Protein AF-A0A8J5N7U6-F1 (afdb_monomer_lite)

Sequence (242 aa):
MFKFNFNLETEEQNDSPAVASESELNSQCWIPAQKHEVLPTHLQSLSEDTVIEAVTIDQTEIKYLNMNSAVERLKKLRVSTNLSTALTDHSDLVPAVYEGGLKVWECTWDLLHYFAASGIKMKGCRVLEVGCGAALPALYAAIHGAHITLQDYKQNSEQLTNDDQTSRNKDESQEYKFDIILTSETIYNPNCHEKLLNLMTNSLKQDAKSHYFGVGGGTLQFIDLVKCQDILNIQTTVTNTE

InterPro domains:
  IPR019410 Lysine methyltransferase [PTHR14614] (28-211)
  IPR029063 S-adenosyl-L-methionine-dependent methyltransferase superfamily [G3DSA:3.40.50.150] (83-220)
  IPR029063 S-adenosyl-L-methionine-dependent methyltransferase superfamily [SSF53335] (84-213)

pLDDT: mean 70.41, std 21.16, range [21.69, 95.31]

Foldseek 3Di:
DDDDPPPPDPDDDPDDDDDDPPVVVVPDDADDDDDDDDDVVVVVVCDPPQDWDWDDAPNDIFIFRALVSVVVVCVVVVPDALVVVCVVVVPCDDPLRHHNLRPDDPQNVVLSNCVVVVPDQLAAWEEEEAQCRRVRNQSRSVVSHHRYDYHHDDRDPDDDDDDDPPDDDPVCQVVQAGLEYEYEAPQLDVVCLVVVVVCCLSRHDVPHDYDYTHDDNRVVVSVVVCVVVVRDDDDDDDDDDD

Secondary structure (DSSP, 8-state):
---------------------HHHHTT--PPPP------HHHHHTS-TT---EEEEETTEEEEE--HHHHHHHHHHTT---THHHHHHTT-S-BTTTB--TTS--HHHHHHHHHHHHHT---TT-EEEEES-TT-HHHHHHHHTT-EEEEE-----SS-----------GGGGGTT-EEEEEEES--S-GGGHHHHHHHHHHHEEEEEEEEEE--STTHHHHHHHHHHHTSS----------

Structure (mmCIF, N/CA/C/O backbone):
data_AF-A0A8J5N7U6-F1
#
_entry.id   AF-A0A8J5N7U6-F1
#
loop_
_atom_site.group_PDB
_atom_site.id
_atom_site.type_symbol
_atom_site.label_atom_id
_atom_site.label_alt_id
_atom_site.label_comp_id
_atom_site.label_asym_id
_atom_site.label_entity_id
_atom_site.label_seq_id
_atom_site.pdbx_PDB_ins_code
_atom_site.Cartn_x
_atom_site.Cartn_y
_atom_site.Cartn_z
_atom_site.occupancy
_atom_site.B_iso_or_equiv
_atom_site.auth_seq_id
_atom_site.auth_comp_id
_atom_site.auth_asym_id
_atom_site.auth_atom_id
_atom_site.pdbx_PDB_model_num
ATOM 1 N N . MET A 1 1 ? -7.361 9.465 -23.566 1.00 25.23 1 MET A N 1
ATOM 2 C CA . MET A 1 1 ? -8.589 8.649 -23.503 1.00 25.23 1 MET A CA 1
ATOM 3 C C . MET A 1 1 ? -8.138 7.203 -23.482 1.00 25.23 1 MET A C 1
ATOM 5 O O . MET A 1 1 ? -7.686 6.710 -24.508 1.00 25.23 1 MET A O 1
ATOM 9 N N . PHE A 1 2 ? -8.112 6.593 -22.300 1.00 26.05 2 PHE A N 1
ATOM 10 C CA . PHE A 1 2 ? -7.759 5.183 -22.152 1.00 26.05 2 PHE A CA 1
ATOM 11 C C . PHE A 1 2 ? -8.941 4.338 -22.634 1.00 26.05 2 PHE A C 1
ATOM 13 O O . PHE A 1 2 ? -10.087 4.633 -22.303 1.00 26.05 2 PHE A O 1
ATOM 20 N N . LYS A 1 3 ? -8.673 3.343 -23.482 1.00 21.69 3 LYS A N 1
ATOM 21 C CA . LYS A 1 3 ? -9.669 2.392 -23.985 1.00 21.69 3 LYS A CA 1
ATOM 22 C C . LYS A 1 3 ? -9.333 1.023 -23.411 1.00 21.69 3 LYS A C 1
ATOM 24 O O . LYS A 1 3 ? -8.345 0.419 -23.817 1.00 21.69 3 LYS A O 1
ATOM 29 N N . PHE A 1 4 ? -10.169 0.536 -22.504 1.00 27.41 4 PHE A N 1
ATOM 30 C CA . PHE A 1 4 ? -10.221 -0.883 -22.178 1.00 27.41 4 PHE A CA 1
ATOM 31 C C . PHE A 1 4 ? -11.005 -1.579 -23.289 1.00 27.41 4 PHE A C 1
ATOM 33 O O . PHE A 1 4 ? -12.203 -1.349 -23.446 1.00 27.41 4 PHE A O 1
ATOM 40 N N . ASN A 1 5 ? -10.321 -2.368 -24.116 1.00 24.19 5 ASN A N 1
ATOM 41 C CA . ASN A 1 5 ? -10.948 -3.050 -25.242 1.00 24.19 5 ASN A CA 1
ATOM 42 C C . ASN A 1 5 ? -11.482 -4.415 -24.788 1.00 24.19 5 ASN A C 1
ATOM 44 O O . ASN A 1 5 ? -10.866 -5.449 -25.029 1.00 24.19 5 ASN A O 1
ATOM 48 N N . PHE A 1 6 ? -12.631 -4.418 -24.114 1.00 31.56 6 PHE A N 1
ATOM 49 C CA . PHE A 1 6 ? -13.433 -5.629 -23.962 1.00 31.56 6 PHE A CA 1
ATOM 50 C C . PHE A 1 6 ? -14.291 -5.783 -25.219 1.00 31.56 6 PHE A C 1
ATOM 52 O O . PHE A 1 6 ? -15.448 -5.368 -25.246 1.00 31.56 6 PHE A O 1
ATOM 59 N N . ASN A 1 7 ? -13.714 -6.341 -26.287 1.00 25.83 7 ASN A N 1
ATOM 60 C CA . ASN A 1 7 ? -14.506 -6.770 -27.438 1.00 25.83 7 ASN A CA 1
ATOM 61 C C . ASN A 1 7 ? -15.341 -7.991 -27.028 1.00 25.83 7 ASN A C 1
ATOM 63 O O . ASN A 1 7 ? -14.909 -9.132 -27.156 1.00 25.83 7 ASN A O 1
ATOM 67 N N . LEU A 1 8 ? -16.552 -7.739 -26.534 1.00 36.91 8 LEU A N 1
ATOM 68 C CA . LEU A 1 8 ? -17.668 -8.673 -26.642 1.00 36.91 8 LEU A CA 1
ATOM 69 C C . LEU A 1 8 ? -18.370 -8.384 -27.973 1.00 36.91 8 LEU A C 1
ATOM 71 O O . LEU A 1 8 ? -19.436 -7.774 -28.006 1.00 36.91 8 LEU A O 1
ATOM 75 N N . GLU A 1 9 ? -17.745 -8.785 -29.078 1.00 29.53 9 GLU A N 1
ATOM 76 C CA . GLU A 1 9 ? -18.434 -8.868 -30.365 1.00 29.53 9 GLU A CA 1
ATOM 77 C C . GLU A 1 9 ? -18.950 -10.296 -30.539 1.00 29.53 9 GLU A C 1
ATOM 79 O O . GLU A 1 9 ? -18.207 -11.275 -30.521 1.00 29.53 9 GLU A O 1
ATOM 84 N N . THR A 1 10 ? -20.271 -10.398 -30.625 1.00 39.28 10 THR A N 1
ATOM 85 C CA . THR A 1 10 ? -21.008 -11.615 -30.939 1.00 39.28 10 THR A CA 1
ATOM 86 C C . THR A 1 10 ? -20.987 -11.798 -32.449 1.00 39.28 10 THR A C 1
ATOM 88 O O . THR A 1 10 ? -21.926 -11.379 -33.106 1.00 39.28 10 THR A O 1
ATOM 91 N N . GLU A 1 11 ? -19.950 -12.426 -33.005 1.00 29.53 11 GLU A N 1
ATOM 92 C CA . GLU A 1 11 ? -20.017 -13.006 -34.353 1.00 29.53 11 GLU A CA 1
ATOM 93 C C . GLU A 1 11 ? -19.233 -14.324 -34.424 1.00 29.53 11 GLU A C 1
ATOM 95 O O . GLU A 1 11 ? -18.069 -14.424 -34.042 1.00 29.53 11 GLU A O 1
ATOM 100 N N . GLU A 1 12 ? -19.925 -15.363 -34.892 1.00 38.12 12 GLU A N 1
ATOM 101 C CA . GLU A 1 12 ? -19.416 -16.708 -35.138 1.00 38.12 12 GLU A CA 1
ATOM 102 C C . GLU A 1 12 ? -18.315 -16.686 -36.211 1.00 38.12 12 GLU A C 1
ATOM 104 O O . GLU A 1 12 ? -18.616 -16.721 -37.403 1.00 38.12 12 GLU A O 1
ATOM 109 N N . GLN A 1 13 ? -17.038 -16.694 -35.818 1.00 30.72 13 GLN A N 1
ATOM 110 C CA . GLN A 1 13 ? -15.951 -17.160 -36.684 1.00 30.72 13 GLN A CA 1
ATOM 111 C C . GLN A 1 13 ? -14.948 -18.018 -35.909 1.00 30.72 13 GLN A C 1
ATOM 113 O O . GLN A 1 13 ? -14.512 -17.716 -34.803 1.00 30.72 13 GLN A O 1
ATOM 118 N N . ASN A 1 14 ? -14.659 -19.158 -36.523 1.00 37.38 14 ASN A N 1
ATOM 119 C CA . ASN A 1 14 ? -14.051 -20.345 -35.955 1.00 37.38 14 ASN A CA 1
ATOM 120 C C . ASN A 1 14 ? -12.520 -20.279 -36.080 1.00 37.38 14 ASN A C 1
ATOM 122 O O . ASN A 1 14 ? -11.946 -20.997 -36.892 1.00 37.38 14 ASN A O 1
ATOM 126 N N . ASP A 1 15 ? -11.878 -19.411 -35.299 1.00 33.28 15 ASP A N 1
ATOM 127 C CA . ASP A 1 15 ? -10.424 -19.427 -35.090 1.00 33.28 15 ASP A CA 1
ATOM 128 C C . ASP A 1 15 ? -10.132 -19.162 -33.608 1.00 33.28 15 ASP A C 1
ATOM 130 O O . ASP A 1 15 ? -10.018 -18.027 -33.147 1.00 33.28 15 ASP A O 1
ATOM 134 N N . SER A 1 16 ? -10.072 -20.244 -32.832 1.00 31.94 16 SER A N 1
ATOM 135 C CA . SER A 1 16 ? -9.725 -20.208 -31.414 1.00 31.94 16 SER A CA 1
ATOM 136 C C . SER A 1 16 ? -8.271 -19.743 -31.239 1.00 31.94 16 SER A C 1
ATOM 138 O O . SER A 1 16 ? -7.361 -20.460 -31.667 1.00 31.94 16 SER A O 1
ATOM 140 N N . PRO A 1 17 ? -7.992 -18.623 -30.544 1.00 32.78 17 PRO A N 1
ATOM 141 C CA . PRO A 1 17 ? -6.684 -18.447 -29.936 1.00 32.78 17 PRO A CA 1
ATOM 142 C C . PRO A 1 17 ? -6.539 -19.542 -28.877 1.00 32.78 17 PRO A C 1
ATOM 144 O O . PRO A 1 17 ? -7.479 -19.800 -28.125 1.00 32.78 17 PRO A O 1
ATOM 147 N N . ALA A 1 18 ? -5.394 -20.224 -28.851 1.00 35.06 18 ALA A N 1
ATOM 148 C CA . ALA A 1 18 ? -5.129 -21.300 -27.905 1.00 35.06 18 ALA A CA 1
ATOM 149 C C . ALA A 1 18 ? -5.319 -20.794 -26.464 1.00 35.06 18 ALA A C 1
ATOM 151 O O . ALA A 1 18 ? -4.464 -20.109 -25.907 1.00 35.06 18 ALA A O 1
ATOM 152 N N . VAL A 1 19 ? -6.472 -21.116 -25.880 1.00 36.53 19 VAL A N 1
ATOM 153 C CA . VAL A 1 19 ? -6.735 -20.959 -24.456 1.00 36.53 19 VAL A CA 1
ATOM 154 C C . VAL A 1 19 ? -5.840 -21.976 -23.769 1.00 36.53 19 VAL A C 1
ATOM 156 O O . VAL A 1 19 ? -6.034 -23.182 -23.937 1.00 36.53 19 VAL A O 1
ATOM 159 N N . ALA A 1 20 ? -4.833 -21.486 -23.047 1.00 34.62 20 ALA A N 1
ATOM 160 C CA . ALA A 1 20 ? -4.037 -22.319 -22.164 1.00 34.62 20 ALA A CA 1
ATOM 161 C C . ALA A 1 20 ? -4.997 -23.095 -21.255 1.00 34.62 20 ALA A C 1
ATOM 163 O O . ALA A 1 20 ? -5.845 -22.512 -20.575 1.00 34.62 20 ALA A O 1
ATOM 164 N N . SER A 1 21 ? -4.917 -24.420 -21.321 1.00 33.75 21 SER A N 1
ATOM 165 C CA . SER A 1 21 ? -5.762 -25.308 -20.525 1.00 33.75 21 SER A CA 1
ATOM 166 C C . SER A 1 21 ? -5.592 -25.005 -19.030 1.00 33.75 21 SER A C 1
ATOM 168 O O . SER A 1 21 ? -4.498 -24.654 -18.591 1.00 33.75 21 SER A O 1
ATOM 170 N N . GLU A 1 22 ? -6.636 -25.190 -18.214 1.00 37.38 22 GLU A N 1
ATOM 171 C CA . GLU A 1 22 ? -6.563 -25.050 -16.744 1.00 37.38 22 GLU A CA 1
ATOM 172 C C . GLU A 1 22 ? -5.422 -25.878 -16.109 1.00 37.38 22 GLU A C 1
ATOM 174 O O . GLU A 1 22 ? -4.949 -25.565 -15.015 1.00 37.38 22 GLU A O 1
ATOM 179 N N . SER A 1 23 ? -4.918 -26.902 -16.809 1.00 35.69 23 SER A N 1
ATOM 180 C CA . SER A 1 23 ? -3.730 -27.664 -16.415 1.00 35.69 23 SER A CA 1
ATOM 181 C C . SER A 1 23 ? -2.394 -26.922 -16.553 1.00 35.69 23 SER A C 1
ATOM 183 O O . SER A 1 23 ? -1.453 -27.272 -15.846 1.00 35.69 23 SER A O 1
ATOM 185 N N . GLU A 1 24 ? -2.277 -25.903 -17.408 1.00 35.78 24 GLU A N 1
ATOM 186 C CA . GLU A 1 24 ? -1.018 -25.167 -17.617 1.00 35.78 24 GLU A CA 1
ATOM 187 C C . GLU A 1 24 ? -0.782 -24.104 -16.529 1.00 35.78 24 GLU A C 1
ATOM 189 O O . GLU A 1 24 ? 0.342 -23.970 -16.040 1.00 35.78 24 GLU A O 1
ATOM 194 N N . LEU A 1 25 ? -1.836 -23.439 -16.039 1.00 37.97 25 LEU A N 1
ATOM 195 C CA . LEU A 1 25 ? -1.758 -22.484 -14.917 1.00 37.97 25 LEU A CA 1
ATOM 196 C C . LEU A 1 25 ? -1.465 -23.154 -13.563 1.00 37.97 25 LEU A C 1
ATOM 198 O O . LEU A 1 25 ? -0.833 -22.552 -12.697 1.00 37.97 25 LEU A O 1
ATOM 202 N N . ASN A 1 26 ? -1.854 -24.420 -13.388 1.00 37.16 26 ASN A N 1
ATOM 203 C CA . ASN A 1 26 ? -1.611 -25.181 -12.154 1.00 37.16 26 ASN A CA 1
ATOM 204 C C . ASN A 1 26 ? -0.180 -25.737 -12.020 1.00 37.16 26 ASN A C 1
ATOM 206 O O . ASN A 1 26 ? 0.138 -26.379 -11.020 1.00 37.16 26 ASN A O 1
ATOM 210 N N . SER A 1 27 ? 0.694 -25.493 -13.002 1.00 39.44 27 SER A N 1
ATOM 211 C CA . SER A 1 27 ? 2.087 -25.961 -12.994 1.00 39.44 27 SER A CA 1
ATOM 212 C C . SER A 1 27 ? 3.103 -24.900 -12.541 1.00 39.44 27 SER A C 1
ATOM 214 O O . SER A 1 27 ? 4.306 -25.164 -12.492 1.00 39.44 27 SER A O 1
ATOM 216 N N . GLN A 1 28 ? 2.643 -23.699 -12.176 1.00 48.94 28 GLN A N 1
ATOM 217 C CA . GLN A 1 28 ? 3.519 -22.619 -11.726 1.00 48.94 28 GLN A CA 1
ATOM 218 C C . GLN A 1 28 ? 3.948 -22.802 -10.264 1.00 48.94 28 GLN A C 1
ATOM 220 O O . GLN A 1 28 ? 3.172 -22.637 -9.321 1.00 48.94 28 GLN A O 1
ATOM 225 N N . CYS A 1 29 ? 5.227 -23.138 -10.088 1.00 44.41 29 CYS A N 1
ATOM 226 C CA . CYS A 1 29 ? 5.893 -23.212 -8.793 1.00 44.41 29 CYS A CA 1
ATOM 227 C C . CYS A 1 29 ? 6.080 -21.798 -8.221 1.00 44.41 29 CYS A C 1
ATOM 229 O O . CYS A 1 29 ? 6.881 -21.015 -8.732 1.00 44.41 29 CYS A O 1
ATOM 231 N N . TRP A 1 30 ? 5.345 -21.472 -7.158 1.00 48.06 30 TRP A N 1
ATOM 232 C CA . TRP A 1 30 ? 5.525 -20.228 -6.411 1.00 48.06 30 TRP A CA 1
ATOM 233 C C . TRP A 1 30 ? 6.823 -20.292 -5.602 1.00 48.06 30 TRP A C 1
ATOM 235 O O . TRP A 1 30 ? 7.088 -21.287 -4.929 1.00 48.06 30 TRP A O 1
ATOM 245 N N . ILE A 1 31 ? 7.629 -19.231 -5.649 1.00 55.31 31 ILE A N 1
ATOM 246 C CA . ILE A 1 31 ? 8.832 -19.129 -4.813 1.00 55.31 31 ILE A CA 1
ATOM 247 C C . ILE A 1 31 ? 8.445 -18.823 -3.355 1.00 55.31 31 ILE A C 1
ATOM 249 O O . ILE A 1 31 ? 7.468 -18.102 -3.122 1.00 55.31 31 ILE A O 1
ATOM 253 N N . PRO A 1 32 ? 9.206 -19.313 -2.358 1.00 60.50 32 PRO A N 1
ATOM 254 C CA . PRO A 1 32 ? 9.003 -18.924 -0.968 1.00 60.50 32 PRO A CA 1
ATOM 255 C C . PRO A 1 32 ? 9.106 -17.405 -0.781 1.00 60.50 32 PRO A C 1
ATOM 257 O O . PRO A 1 32 ? 9.948 -16.739 -1.394 1.00 60.50 32 PRO A O 1
ATOM 260 N N . ALA A 1 33 ? 8.264 -16.854 0.095 1.00 63.19 33 ALA A N 1
ATOM 261 C CA . ALA A 1 33 ? 8.316 -15.440 0.442 1.00 63.19 33 ALA A CA 1
ATOM 262 C C . ALA A 1 33 ? 9.667 -15.099 1.089 1.00 63.19 33 ALA A C 1
ATOM 264 O O . ALA A 1 33 ? 10.115 -15.774 2.014 1.00 63.19 33 ALA A O 1
ATOM 265 N N . GLN A 1 34 ? 10.306 -14.024 0.625 1.00 67.69 34 GLN A N 1
ATOM 266 C CA . GLN A 1 34 ? 11.568 -13.544 1.184 1.00 67.69 34 GLN A CA 1
ATOM 267 C C . GLN A 1 34 ? 11.321 -12.296 2.029 1.00 67.69 34 GLN A C 1
ATOM 269 O O . GLN A 1 34 ? 10.795 -11.301 1.532 1.00 67.69 34 GLN A O 1
ATOM 274 N N . LYS A 1 35 ? 11.734 -12.332 3.299 1.00 75.19 35 LYS A N 1
ATOM 275 C CA . LYS A 1 35 ? 11.743 -11.151 4.167 1.00 75.19 35 LYS A CA 1
ATOM 276 C C . LYS A 1 35 ? 13.020 -10.356 3.908 1.00 75.19 35 LYS A C 1
ATOM 278 O O . LYS A 1 35 ? 14.116 -10.882 4.081 1.00 75.19 35 LYS A O 1
ATOM 283 N N . HIS A 1 36 ? 12.865 -9.092 3.530 1.00 71.38 36 HIS A N 1
ATOM 284 C CA . HIS A 1 36 ? 13.972 -8.152 3.359 1.00 71.38 36 HIS A CA 1
ATOM 285 C C . HIS A 1 36 ? 13.836 -7.033 4.383 1.00 71.38 36 HIS A C 1
ATOM 287 O O . HIS A 1 36 ? 12.796 -6.382 4.457 1.00 71.38 36 HIS A O 1
ATOM 293 N N . GLU A 1 37 ? 14.878 -6.811 5.179 1.00 76.12 37 GLU A N 1
ATOM 294 C CA . GLU A 1 37 ? 14.945 -5.657 6.073 1.00 76.12 37 GLU A CA 1
ATOM 295 C C . GLU A 1 37 ? 15.645 -4.502 5.353 1.00 76.12 37 GLU A C 1
ATOM 297 O O . GLU A 1 37 ? 16.773 -4.636 4.870 1.00 76.12 37 GLU A O 1
ATOM 302 N N . VAL A 1 38 ? 14.973 -3.355 5.249 1.00 69.12 38 VAL A N 1
ATOM 303 C CA . VAL A 1 38 ? 15.570 -2.156 4.655 1.00 69.12 38 VAL A CA 1
ATOM 304 C C . VAL A 1 38 ? 16.403 -1.447 5.717 1.00 69.12 38 VAL A C 1
ATOM 306 O O . VAL A 1 38 ? 15.876 -0.761 6.588 1.00 69.12 38 VAL A O 1
ATOM 309 N N . LEU A 1 39 ? 17.721 -1.610 5.635 1.00 73.50 39 LEU A N 1
ATOM 310 C CA . LEU A 1 39 ? 18.678 -0.950 6.514 1.00 73.50 39 LEU A CA 1
ATOM 311 C C . LEU A 1 39 ? 19.095 0.420 5.947 1.00 73.50 39 LEU A C 1
ATOM 313 O O . LEU A 1 39 ? 19.100 0.600 4.726 1.00 73.50 39 LEU A O 1
ATOM 317 N N . PRO A 1 40 ? 19.541 1.376 6.787 1.00 74.19 40 PRO A N 1
ATOM 318 C CA . PRO A 1 40 ? 20.057 2.666 6.317 1.00 74.19 40 PRO A CA 1
ATOM 319 C C . PRO A 1 40 ? 21.179 2.550 5.271 1.00 74.19 40 PRO A C 1
ATOM 321 O O . PRO A 1 40 ? 21.311 3.403 4.398 1.00 74.19 40 PRO A O 1
ATOM 324 N N . THR A 1 41 ? 21.965 1.473 5.311 1.00 73.19 41 THR A N 1
ATOM 325 C CA . THR A 1 41 ? 23.011 1.168 4.323 1.00 73.19 41 THR A CA 1
ATOM 326 C C . THR A 1 41 ? 22.453 0.884 2.927 1.00 73.19 41 THR A C 1
ATOM 328 O O . THR A 1 41 ? 23.087 1.239 1.936 1.00 73.19 41 THR A O 1
ATOM 331 N N . HIS A 1 42 ? 21.247 0.315 2.815 1.00 72.75 42 HIS A N 1
ATOM 332 C CA . HIS A 1 42 ? 20.574 0.138 1.525 1.00 72.75 42 HIS A CA 1
ATOM 333 C C . HIS A 1 42 ? 20.212 1.493 0.902 1.00 72.75 42 HIS A C 1
ATOM 335 O O . HIS A 1 42 ? 20.318 1.656 -0.313 1.00 72.75 42 HIS A O 1
ATOM 341 N N . LEU A 1 43 ? 19.881 2.491 1.730 1.00 68.44 43 LEU A N 1
ATOM 342 C CA . LEU A 1 43 ? 19.573 3.851 1.278 1.00 68.44 43 LEU A CA 1
ATOM 343 C C . LEU A 1 43 ? 20.824 4.631 0.859 1.00 68.44 43 LEU A C 1
ATOM 345 O O . LEU A 1 43 ? 20.755 5.416 -0.077 1.00 68.44 43 LEU A O 1
ATOM 349 N N . GLN A 1 44 ? 21.983 4.371 1.471 1.00 67.81 44 GLN A N 1
ATOM 350 C CA . GLN A 1 44 ? 23.259 4.979 1.054 1.00 67.81 44 GLN A CA 1
ATOM 351 C C . GLN A 1 44 ? 23.659 4.594 -0.378 1.00 67.81 44 GLN A C 1
ATOM 353 O O . GLN A 1 44 ? 24.397 5.324 -1.033 1.00 67.81 44 GLN A O 1
ATOM 358 N N . SER A 1 45 ? 23.160 3.457 -0.880 1.00 64.50 45 SER A N 1
ATOM 359 C CA . SER A 1 45 ? 23.392 3.030 -2.262 1.00 64.50 45 SER A CA 1
ATOM 360 C C . SER A 1 45 ? 22.604 3.849 -3.291 1.00 64.50 45 SER A C 1
ATOM 362 O O . SER A 1 45 ? 22.956 3.830 -4.475 1.00 64.50 45 SER A O 1
ATOM 364 N N . LEU A 1 46 ? 21.556 4.574 -2.874 1.00 65.50 46 LEU A N 1
ATOM 365 C CA . LEU A 1 46 ? 20.799 5.507 -3.709 1.00 65.50 46 LEU A CA 1
ATOM 366 C C . LEU A 1 46 ? 21.676 6.748 -3.962 1.00 65.50 46 LEU A C 1
ATOM 368 O O . LEU A 1 46 ? 21.563 7.766 -3.297 1.00 65.50 46 LEU A O 1
ATOM 372 N N . SER A 1 47 ? 22.617 6.605 -4.895 1.00 62.12 47 SER A N 1
ATOM 373 C CA . SER A 1 47 ? 23.532 7.635 -5.407 1.00 62.12 47 SER A CA 1
ATOM 374 C C . SER A 1 47 ? 22.857 8.982 -5.697 1.00 62.12 47 SER A C 1
ATOM 376 O O . SER A 1 47 ? 21.674 8.999 -6.039 1.00 62.12 47 SER A O 1
ATOM 378 N N . GLU A 1 48 ? 23.644 10.068 -5.709 1.00 61.50 48 GLU A N 1
ATOM 379 C CA . GLU A 1 48 ? 23.220 11.440 -6.068 1.00 61.50 48 GLU A CA 1
ATOM 380 C C . GLU A 1 48 ? 22.474 11.529 -7.416 1.00 61.50 48 GLU A C 1
ATOM 382 O O . GLU A 1 48 ? 21.571 12.344 -7.563 1.00 61.50 48 GLU A O 1
ATOM 387 N N . ASP A 1 49 ? 22.769 10.634 -8.366 1.00 69.50 49 ASP A N 1
ATOM 388 C CA . ASP A 1 49 ? 22.109 10.590 -9.681 1.00 69.50 49 ASP A CA 1
ATOM 389 C C . ASP A 1 49 ? 20.699 9.966 -9.672 1.00 69.50 49 ASP A C 1
ATOM 391 O O . ASP A 1 49 ? 20.080 9.805 -10.728 1.00 69.50 49 ASP A O 1
ATOM 395 N N . THR A 1 50 ? 20.201 9.517 -8.517 1.00 71.88 50 THR A N 1
ATOM 396 C CA . THR A 1 50 ? 18.861 8.926 -8.428 1.00 71.88 50 THR A CA 1
ATOM 397 C C . THR A 1 50 ? 17.832 10.044 -8.430 1.00 71.88 50 THR A C 1
ATOM 399 O O . THR A 1 50 ? 17.684 10.765 -7.446 1.00 71.88 50 THR A O 1
ATOM 402 N N . VAL A 1 51 ? 17.096 10.173 -9.531 1.00 78.38 51 VAL A N 1
ATOM 403 C CA . VAL A 1 51 ? 15.978 11.112 -9.606 1.00 78.38 51 VAL A CA 1
ATOM 404 C C . VAL A 1 51 ? 14.846 10.588 -8.723 1.00 78.38 51 VAL A C 1
ATOM 406 O O . VAL A 1 51 ? 14.333 9.490 -8.929 1.00 78.38 51 VAL A O 1
ATOM 409 N N . ILE A 1 52 ? 14.501 11.375 -7.709 1.00 84.94 52 ILE A N 1
ATOM 410 C CA . ILE A 1 52 ? 13.413 11.112 -6.770 1.00 84.94 52 ILE A CA 1
ATOM 411 C C . ILE A 1 52 ? 12.277 12.067 -7.122 1.00 84.94 52 ILE A C 1
ATOM 413 O O . ILE A 1 52 ? 12.497 13.273 -7.247 1.00 84.94 52 ILE A O 1
ATOM 417 N N . GLU A 1 53 ? 11.070 11.535 -7.268 1.00 87.75 53 GLU A N 1
ATOM 418 C CA . GLU A 1 53 ? 9.867 12.351 -7.379 1.00 87.75 53 GLU A CA 1
ATOM 419 C C . GLU A 1 53 ? 9.323 12.697 -5.999 1.00 87.75 53 GLU A C 1
ATOM 421 O O . GLU A 1 53 ? 9.462 11.933 -5.041 1.00 87.75 53 GLU A O 1
ATOM 426 N N . ALA A 1 54 ? 8.684 13.859 -5.913 1.00 91.00 54 ALA A N 1
ATOM 427 C CA . ALA A 1 54 ? 7.949 14.291 -4.742 1.00 91.00 54 ALA A CA 1
ATOM 428 C C . ALA A 1 54 ? 6.492 14.526 -5.134 1.00 91.00 54 ALA A C 1
ATOM 430 O O . ALA A 1 54 ? 6.210 15.190 -6.133 1.00 91.00 54 ALA A O 1
ATOM 431 N N . VAL A 1 55 ? 5.578 13.991 -4.335 1.00 92.31 55 VAL A N 1
ATOM 432 C CA . VAL A 1 55 ? 4.148 14.265 -4.437 1.00 92.31 55 VAL A CA 1
ATOM 433 C C . VAL A 1 55 ? 3.646 14.783 -3.101 1.00 92.31 55 VAL A C 1
ATOM 435 O O . VAL A 1 55 ? 4.035 14.279 -2.049 1.00 92.31 55 VAL A O 1
ATOM 438 N N . THR A 1 56 ? 2.784 15.793 -3.140 1.00 95.31 56 THR A N 1
ATOM 439 C CA . THR A 1 56 ? 2.194 16.377 -1.935 1.00 95.31 56 THR A CA 1
ATOM 440 C C . THR A 1 56 ? 0.735 15.972 -1.838 1.00 95.31 56 THR A C 1
ATOM 442 O O . THR A 1 56 ? -0.056 16.283 -2.725 1.00 95.31 56 THR A O 1
ATOM 445 N N . ILE A 1 57 ? 0.385 15.297 -0.745 1.00 94.12 57 ILE A N 1
ATOM 446 C CA . ILE A 1 57 ? -0.987 14.934 -0.393 1.00 94.12 57 ILE A CA 1
ATOM 447 C C . ILE A 1 57 ? -1.383 15.771 0.823 1.00 94.12 57 ILE A C 1
ATOM 449 O O . ILE A 1 57 ? -0.822 15.600 1.908 1.00 94.12 57 ILE A O 1
ATOM 453 N N . ASP A 1 58 ? -2.330 16.691 0.628 1.00 88.50 58 ASP A N 1
ATOM 454 C CA . ASP A 1 58 ? -2.688 17.735 1.597 1.00 88.50 58 ASP A CA 1
ATOM 455 C C . ASP A 1 58 ? -1.457 18.560 2.034 1.00 88.50 58 ASP A C 1
ATOM 457 O O . ASP A 1 58 ? -0.961 19.375 1.257 1.00 88.50 58 ASP A O 1
ATOM 461 N N . GLN A 1 59 ? -0.916 18.329 3.234 1.00 90.69 59 GLN A N 1
ATOM 462 C CA . GLN A 1 59 ? 0.290 18.998 3.751 1.00 90.69 59 GLN A CA 1
ATOM 463 C C . GLN A 1 59 ? 1.510 18.069 3.849 1.00 90.69 59 GLN A C 1
ATOM 465 O O . GLN A 1 59 ? 2.541 18.447 4.406 1.00 90.69 59 GLN A O 1
ATOM 470 N N . THR A 1 60 ? 1.400 16.842 3.338 1.00 92.50 60 THR A N 1
ATOM 471 C CA . THR A 1 60 ? 2.433 15.809 3.462 1.00 92.50 60 THR A CA 1
ATOM 472 C C . THR A 1 60 ? 3.138 15.586 2.136 1.00 92.50 60 THR A C 1
ATOM 474 O O . THR A 1 60 ? 2.527 15.124 1.176 1.00 92.50 60 THR A O 1
ATOM 477 N N . GLU A 1 61 ? 4.438 15.872 2.097 1.00 95.31 61 GLU A N 1
ATOM 478 C CA . GLU A 1 61 ? 5.302 15.532 0.965 1.00 95.31 61 GLU A CA 1
ATOM 479 C C . GLU A 1 61 ? 5.802 14.087 1.099 1.00 95.31 61 GLU A C 1
ATOM 481 O O . GLU A 1 61 ? 6.426 13.721 2.097 1.00 95.31 61 GLU A O 1
ATOM 486 N N . ILE A 1 62 ? 5.553 13.273 0.076 1.00 93.31 62 ILE A N 1
ATOM 487 C CA . ILE A 1 62 ? 6.048 11.903 -0.051 1.00 93.31 62 ILE A CA 1
ATOM 488 C C . ILE A 1 62 ? 7.084 11.881 -1.168 1.00 93.31 62 ILE A C 1
ATOM 490 O O . ILE A 1 62 ? 6.814 12.313 -2.288 1.00 93.31 62 ILE A O 1
ATOM 494 N N . LYS A 1 63 ? 8.264 11.339 -0.867 1.00 90.06 63 LYS A N 1
ATOM 495 C CA . LYS A 1 63 ? 9.342 11.145 -1.838 1.00 90.06 63 LYS A CA 1
ATOM 496 C C . LYS A 1 63 ? 9.423 9.688 -2.249 1.00 90.06 63 LYS A C 1
ATOM 498 O O . LYS A 1 63 ? 9.467 8.816 -1.383 1.00 90.06 63 LYS A O 1
ATOM 503 N N . TYR A 1 64 ? 9.478 9.430 -3.548 1.00 88.31 64 TYR A N 1
ATOM 504 C CA . TYR A 1 64 ? 9.502 8.074 -4.084 1.00 88.31 64 TYR A CA 1
ATOM 505 C C . TYR A 1 64 ? 10.312 7.976 -5.376 1.00 88.31 64 TYR A C 1
ATOM 507 O O . TYR A 1 64 ? 10.584 8.967 -6.055 1.00 88.31 64 TYR A O 1
ATOM 515 N N . LEU A 1 65 ? 10.725 6.754 -5.705 1.00 85.31 65 LEU A N 1
ATOM 516 C CA . LEU A 1 65 ? 11.393 6.460 -6.964 1.00 85.31 65 LEU A CA 1
ATOM 517 C C . LEU A 1 65 ? 10.331 6.146 -8.019 1.00 85.31 65 LEU A C 1
ATOM 519 O O . LEU A 1 65 ? 9.652 5.125 -7.920 1.00 85.31 65 LEU A O 1
ATOM 523 N N . ASN A 1 66 ? 10.190 7.015 -9.018 1.00 84.38 66 ASN A N 1
ATOM 524 C CA . ASN A 1 66 ? 9.247 6.782 -10.108 1.00 84.38 66 ASN A CA 1
ATOM 525 C C . ASN A 1 66 ? 9.696 5.606 -10.998 1.00 84.38 66 ASN A C 1
ATOM 527 O O . ASN A 1 66 ? 10.853 5.168 -10.966 1.00 84.38 66 ASN A O 1
ATOM 531 N N . MET A 1 67 ? 8.787 5.140 -11.855 1.00 82.06 67 MET A N 1
ATOM 532 C CA . MET A 1 67 ? 9.049 4.048 -12.792 1.00 82.06 67 MET A CA 1
ATOM 533 C C . MET A 1 67 ? 10.256 4.311 -13.703 1.00 82.06 67 MET A C 1
ATOM 535 O O . MET A 1 67 ? 11.119 3.448 -13.832 1.00 82.06 67 MET A O 1
ATOM 539 N N . ASN A 1 68 ? 10.347 5.488 -14.323 1.00 79.56 68 ASN A N 1
ATOM 540 C CA . ASN A 1 68 ? 11.408 5.809 -15.282 1.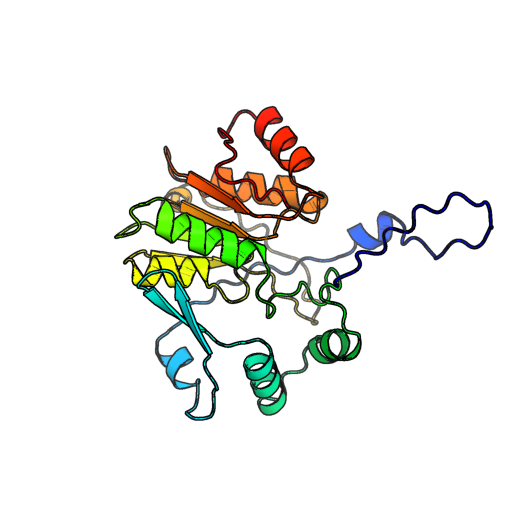00 79.56 68 ASN A CA 1
ATOM 541 C C . ASN A 1 68 ? 12.796 5.753 -14.628 1.00 79.56 68 ASN A C 1
ATOM 543 O O . ASN A 1 68 ? 13.708 5.100 -15.133 1.00 79.56 68 ASN A O 1
ATOM 547 N N . SER A 1 69 ? 12.940 6.370 -13.463 1.00 81.44 69 SER A N 1
ATOM 548 C CA . SER A 1 69 ? 14.166 6.418 -12.675 1.00 81.44 69 SER A CA 1
ATOM 549 C C . SER A 1 69 ? 14.524 5.048 -12.096 1.00 81.44 69 SER A C 1
ATOM 551 O O . SER A 1 69 ? 15.699 4.671 -12.103 1.00 81.44 69 SER A O 1
ATOM 553 N N . ALA A 1 70 ? 13.533 4.254 -11.670 1.00 81.31 70 ALA A N 1
ATOM 554 C CA . ALA A 1 70 ? 13.744 2.860 -11.280 1.00 81.31 70 ALA A CA 1
ATOM 555 C C . ALA A 1 70 ? 14.285 2.025 -12.449 1.00 81.31 70 ALA A C 1
ATOM 557 O O . ALA A 1 70 ? 15.283 1.315 -12.304 1.00 81.31 70 ALA A O 1
ATOM 558 N N . VAL A 1 71 ? 13.683 2.158 -13.631 1.00 78.06 71 VAL A N 1
ATOM 559 C CA . VAL A 1 71 ? 14.092 1.460 -14.856 1.00 78.06 71 VAL A CA 1
ATOM 560 C C . VAL A 1 71 ? 15.502 1.852 -15.285 1.00 78.06 71 VAL A C 1
ATOM 562 O O . VAL A 1 71 ? 16.325 0.982 -15.573 1.00 78.06 71 VAL A O 1
ATOM 565 N N . GLU A 1 72 ? 15.811 3.146 -15.328 1.00 78.75 72 GLU A N 1
ATOM 566 C CA . GLU A 1 72 ? 17.150 3.636 -15.666 1.00 78.75 72 GLU A CA 1
ATOM 567 C C . GLU A 1 72 ? 18.208 3.081 -14.714 1.00 78.75 72 GLU A C 1
ATOM 569 O O . GLU A 1 72 ? 19.287 2.665 -15.146 1.00 78.75 72 GLU A O 1
ATOM 574 N N . ARG A 1 73 ? 17.889 3.015 -13.420 1.00 78.50 73 ARG A N 1
ATOM 575 C CA . ARG A 1 73 ? 18.779 2.450 -12.408 1.00 78.50 73 ARG A CA 1
ATOM 576 C C . ARG A 1 73 ? 18.997 0.953 -12.612 1.00 78.50 73 ARG A C 1
ATOM 578 O O . ARG A 1 73 ? 20.145 0.513 -12.609 1.00 78.50 73 ARG A O 1
ATOM 585 N N . LEU A 1 74 ? 17.937 0.180 -12.844 1.00 78.25 74 LEU A N 1
ATOM 586 C CA . LEU A 1 74 ? 18.041 -1.256 -13.133 1.00 78.25 74 LEU A CA 1
ATOM 587 C C . LEU A 1 74 ? 18.898 -1.523 -14.380 1.00 78.25 74 LEU A C 1
ATOM 589 O O . LEU A 1 74 ? 19.762 -2.403 -14.355 1.00 78.25 74 LEU A O 1
ATOM 593 N N . LYS A 1 75 ? 18.739 -0.703 -15.431 1.00 77.88 75 LYS A N 1
ATOM 594 C CA . LYS A 1 75 ? 19.575 -0.747 -16.644 1.00 77.88 75 LYS A CA 1
ATOM 595 C C . LYS A 1 75 ? 21.048 -0.464 -16.335 1.00 77.88 75 LYS A C 1
ATOM 597 O O . LYS A 1 75 ? 21.913 -1.223 -16.771 1.00 77.88 75 LYS A O 1
ATOM 602 N N . LYS A 1 76 ? 21.349 0.588 -15.561 1.00 79.00 76 LYS A N 1
ATOM 603 C CA . LYS A 1 76 ? 22.726 0.933 -15.145 1.00 79.00 76 LYS A CA 1
ATOM 604 C C . LYS A 1 76 ? 23.380 -0.187 -14.332 1.00 79.00 76 LYS A C 1
ATOM 606 O O . LYS A 1 76 ? 24.552 -0.488 -14.540 1.00 79.00 76 LYS A O 1
ATOM 611 N N . LEU A 1 77 ? 22.615 -0.826 -13.448 1.00 76.88 77 LEU A N 1
ATOM 612 C CA . LEU A 1 77 ? 23.073 -1.937 -12.610 1.00 76.88 77 LEU A CA 1
ATOM 613 C C . LEU A 1 77 ? 23.180 -3.274 -13.362 1.00 76.88 77 LEU A C 1
ATOM 615 O O . LEU A 1 77 ? 23.620 -4.258 -12.773 1.00 76.88 77 LEU A O 1
ATOM 619 N N . ARG A 1 78 ? 22.813 -3.320 -14.653 1.00 74.56 78 ARG A N 1
ATOM 620 C CA . ARG A 1 78 ? 22.810 -4.533 -15.491 1.00 74.56 78 ARG A CA 1
ATOM 621 C C . ARG A 1 78 ? 22.014 -5.687 -14.873 1.00 74.56 78 ARG A C 1
ATOM 623 O O . ARG A 1 78 ? 22.348 -6.851 -15.083 1.00 74.56 78 ARG A O 1
ATOM 630 N N . VAL A 1 79 ? 20.959 -5.370 -14.123 1.00 68.62 79 VAL A N 1
ATOM 631 C CA . VAL A 1 79 ? 20.059 -6.390 -13.580 1.00 68.62 79 VAL A CA 1
ATOM 632 C C . VAL A 1 79 ? 19.174 -6.874 -14.723 1.00 68.62 79 VAL A C 1
ATOM 634 O O . VAL A 1 79 ? 18.317 -6.136 -15.214 1.00 68.62 79 VAL A O 1
ATOM 637 N N . SER A 1 80 ? 19.398 -8.109 -15.171 1.00 58.09 80 SER A N 1
ATOM 638 C CA . SER A 1 80 ? 18.536 -8.773 -16.147 1.00 58.09 80 SER A CA 1
ATOM 639 C C . SER A 1 80 ? 17.160 -8.984 -15.526 1.00 58.09 80 SER A C 1
ATOM 641 O O . SER A 1 80 ? 16.987 -9.824 -14.646 1.00 58.09 80 SER A O 1
ATOM 643 N N . THR A 1 81 ? 16.187 -8.192 -15.956 1.00 58.88 81 THR A N 1
ATOM 644 C CA . THR A 1 81 ? 14.794 -8.291 -15.521 1.00 58.88 81 THR A CA 1
ATOM 645 C C . THR A 1 81 ? 13.908 -8.429 -16.751 1.00 58.88 81 THR A C 1
ATOM 647 O O . THR A 1 81 ? 14.186 -7.815 -17.782 1.00 58.88 81 THR A O 1
ATOM 650 N N . ASN A 1 82 ? 12.803 -9.171 -16.636 1.00 58.28 82 ASN A N 1
ATOM 651 C CA . ASN A 1 82 ? 11.766 -9.242 -17.678 1.00 58.28 82 ASN A CA 1
ATOM 652 C C . ASN A 1 82 ? 11.086 -7.880 -17.949 1.00 58.28 82 ASN A C 1
ATOM 654 O O . ASN A 1 82 ? 10.254 -7.770 -18.846 1.00 58.28 82 ASN A O 1
ATOM 658 N N . LEU A 1 83 ? 11.468 -6.824 -17.212 1.00 59.38 83 LEU A N 1
ATOM 659 C CA . LEU A 1 83 ? 11.048 -5.445 -17.444 1.00 59.38 83 LEU A CA 1
ATOM 660 C C . LEU A 1 83 ? 11.278 -4.989 -18.882 1.00 59.38 83 LEU A C 1
ATOM 662 O O . LEU A 1 83 ? 10.500 -4.179 -19.372 1.00 59.38 83 LEU A O 1
ATOM 666 N N . SER A 1 84 ? 12.339 -5.453 -19.554 1.00 54.59 84 SER A N 1
ATOM 667 C CA . SER A 1 84 ? 12.634 -4.998 -20.916 1.00 54.59 84 SER A CA 1
ATOM 668 C C . SER A 1 84 ? 11.482 -5.268 -21.881 1.00 54.59 84 SER A C 1
ATOM 670 O O . SER A 1 84 ? 11.247 -4.436 -22.743 1.00 54.59 84 SER A O 1
ATOM 672 N N . THR A 1 85 ? 10.759 -6.376 -21.697 1.00 52.44 85 THR A N 1
ATOM 673 C CA . THR A 1 85 ? 9.621 -6.778 -22.537 1.00 52.44 85 THR A CA 1
ATOM 674 C C . THR A 1 85 ? 8.362 -5.977 -22.194 1.00 52.44 85 THR A C 1
ATOM 676 O O . THR A 1 85 ? 7.696 -5.448 -23.075 1.00 52.44 85 THR A O 1
ATOM 679 N N . ALA A 1 86 ? 8.069 -5.792 -20.900 1.00 53.25 86 ALA A N 1
ATOM 680 C CA . ALA A 1 86 ? 6.913 -5.000 -20.463 1.00 53.25 86 ALA A CA 1
ATOM 681 C C . ALA A 1 86 ? 7.036 -3.511 -20.847 1.00 53.25 86 ALA A C 1
ATOM 683 O O . ALA A 1 86 ? 6.050 -2.861 -21.188 1.00 53.25 86 ALA A O 1
ATOM 684 N N . LEU A 1 87 ? 8.260 -2.973 -20.837 1.00 57.06 87 LEU A N 1
ATOM 685 C CA . LEU A 1 87 ? 8.542 -1.588 -21.219 1.00 57.06 87 LEU A CA 1
ATOM 686 C C . LEU A 1 87 ? 8.473 -1.343 -22.733 1.00 57.06 87 LEU A C 1
ATOM 688 O O . LEU A 1 87 ? 8.263 -0.200 -23.135 1.00 57.06 87 LEU A O 1
ATOM 692 N N . THR A 1 88 ? 8.688 -2.365 -23.570 1.00 54.28 88 THR A N 1
ATOM 693 C CA . THR A 1 88 ? 8.590 -2.242 -25.036 1.00 54.28 88 THR A CA 1
ATOM 694 C C . THR A 1 88 ? 7.168 -2.412 -25.545 1.00 54.28 88 THR A C 1
ATOM 696 O O . THR A 1 88 ? 6.811 -1.783 -26.537 1.00 54.28 88 THR A O 1
ATOM 699 N N . ASP A 1 89 ? 6.353 -3.209 -24.853 1.00 53.75 89 ASP A N 1
ATOM 700 C CA . ASP A 1 89 ? 5.045 -3.633 -25.362 1.00 53.75 89 ASP A CA 1
ATOM 701 C C . ASP A 1 89 ? 3.883 -2.757 -24.859 1.00 53.75 89 ASP A C 1
ATOM 703 O O . ASP A 1 89 ? 2.724 -3.032 -25.161 1.00 53.75 89 ASP A O 1
ATOM 707 N N . HIS A 1 90 ? 4.172 -1.680 -24.110 1.00 55.12 90 HIS A N 1
ATOM 708 C CA . HIS A 1 90 ? 3.180 -0.765 -23.515 1.00 55.12 90 HIS A CA 1
ATOM 709 C C . HIS A 1 90 ? 2.074 -1.472 -22.700 1.00 55.12 90 HIS A C 1
ATOM 711 O O . HIS A 1 90 ? 1.001 -0.906 -22.485 1.00 55.12 90 HIS A O 1
ATOM 717 N N . SER A 1 91 ? 2.314 -2.706 -22.249 1.00 53.38 91 SER A N 1
ATOM 718 C CA . SER A 1 91 ? 1.368 -3.480 -21.453 1.00 53.38 91 SER A CA 1
ATOM 719 C C . SER A 1 91 ? 1.655 -3.275 -19.968 1.00 53.38 91 SER A C 1
ATOM 721 O O . SER A 1 91 ? 2.694 -3.709 -19.467 1.00 53.38 91 SER A O 1
ATOM 723 N N . ASP A 1 92 ? 0.717 -2.653 -19.256 1.00 52.81 92 ASP A N 1
ATOM 724 C CA . ASP A 1 92 ? 0.846 -2.389 -17.817 1.00 52.81 92 ASP A CA 1
ATOM 725 C C . ASP A 1 92 ? 0.852 -3.671 -16.961 1.00 52.81 92 ASP A C 1
ATOM 727 O O . ASP A 1 92 ? 1.354 -3.663 -15.837 1.00 52.81 92 ASP A O 1
ATOM 731 N N . LEU A 1 93 ? 0.308 -4.774 -17.492 1.00 56.50 93 LEU A N 1
ATOM 732 C CA . LEU A 1 93 ? 0.205 -6.065 -16.818 1.00 56.50 93 LEU A CA 1
ATOM 733 C C . LEU A 1 93 ? 0.537 -7.208 -17.776 1.00 56.50 93 LEU A C 1
ATOM 735 O O . LEU A 1 93 ? -0.107 -7.383 -18.809 1.00 56.50 93 LEU A O 1
ATOM 739 N N . VAL A 1 94 ? 1.489 -8.039 -17.371 1.00 56.19 94 VAL A N 1
ATOM 740 C CA . VAL A 1 94 ? 1.687 -9.382 -17.911 1.00 56.19 94 VAL A CA 1
ATOM 741 C C . VAL A 1 94 ? 1.665 -10.336 -16.714 1.00 56.19 94 VAL A C 1
ATOM 743 O O . VAL A 1 94 ? 2.641 -10.372 -15.962 1.00 56.19 94 VAL A O 1
ATOM 746 N N . PRO A 1 95 ? 0.568 -11.080 -16.478 1.00 52.78 95 PRO A N 1
ATOM 747 C CA . PRO A 1 95 ? 0.443 -11.968 -15.322 1.00 52.78 95 PRO A CA 1
ATOM 748 C C . PRO A 1 95 ? 1.654 -12.891 -15.167 1.00 52.78 95 PRO A C 1
ATOM 750 O O . PRO A 1 95 ? 2.153 -13.431 -16.156 1.00 52.78 95 PRO A O 1
ATOM 753 N N . ALA A 1 96 ? 2.152 -13.042 -13.937 1.00 47.59 96 ALA A N 1
ATOM 754 C CA . ALA A 1 96 ? 3.363 -13.805 -13.608 1.00 47.59 96 ALA A CA 1
ATOM 755 C C . ALA A 1 96 ? 4.684 -13.332 -14.265 1.00 47.59 96 ALA A C 1
ATOM 757 O O . ALA A 1 96 ? 5.731 -13.914 -13.967 1.00 47.59 96 ALA A O 1
ATOM 758 N N . VAL A 1 97 ? 4.672 -12.284 -15.105 1.00 52.94 97 VAL A N 1
ATOM 759 C CA . VAL A 1 97 ? 5.848 -11.709 -15.794 1.00 52.94 97 VAL A CA 1
ATOM 760 C C . VAL A 1 97 ? 6.157 -10.283 -15.346 1.00 52.94 97 VAL A C 1
ATOM 762 O O . VAL A 1 97 ? 7.303 -9.945 -15.077 1.00 52.94 97 VAL A O 1
ATOM 765 N N . TYR A 1 98 ? 5.153 -9.430 -15.243 1.00 55.91 98 TYR A N 1
ATOM 766 C CA . TYR A 1 98 ? 5.277 -8.077 -14.731 1.00 55.91 98 TYR A CA 1
ATOM 767 C C . TYR A 1 98 ? 3.894 -7.601 -14.304 1.00 55.91 98 TYR A C 1
ATOM 769 O O . TYR A 1 98 ? 3.048 -7.303 -15.140 1.00 55.91 98 TYR A O 1
ATOM 777 N N . GLU A 1 99 ? 3.659 -7.530 -12.999 1.00 57.97 99 GLU A N 1
ATOM 778 C CA . GLU A 1 99 ? 2.360 -7.124 -12.445 1.00 57.97 99 GLU A CA 1
ATOM 779 C C . GLU A 1 99 ? 2.330 -5.634 -12.081 1.00 57.97 99 GLU A C 1
ATOM 781 O O . GLU A 1 99 ? 1.673 -5.218 -11.134 1.00 57.97 99 GLU A O 1
ATOM 786 N N . GLY A 1 100 ? 3.079 -4.807 -12.817 1.00 63.12 100 GLY A N 1
ATOM 787 C CA . GLY A 1 100 ? 2.967 -3.355 -12.692 1.00 63.12 100 GLY A CA 1
ATOM 788 C C . GLY A 1 100 ? 3.584 -2.747 -11.429 1.00 63.12 100 GLY A C 1
ATOM 789 O O . GLY A 1 100 ? 3.324 -1.583 -11.157 1.00 63.12 100 GLY A O 1
ATOM 790 N N . GLY A 1 101 ? 4.430 -3.461 -10.675 1.00 66.75 101 GLY A N 1
ATOM 791 C CA . GLY A 1 101 ? 4.963 -2.996 -9.378 1.00 66.75 101 GLY A CA 1
ATOM 792 C C . GLY A 1 101 ? 5.798 -1.699 -9.392 1.00 66.75 101 GLY A C 1
ATOM 793 O O . GLY A 1 101 ? 6.105 -1.164 -8.331 1.00 66.75 101 GLY A O 1
ATOM 794 N N . LEU A 1 102 ? 6.167 -1.167 -10.567 1.00 73.12 102 LEU A N 1
ATOM 795 C CA . LEU A 1 102 ? 6.793 0.164 -10.684 1.00 73.12 102 LEU A CA 1
ATOM 796 C C . LEU A 1 102 ? 5.810 1.274 -11.070 1.00 73.12 102 LEU A C 1
ATOM 798 O O . LEU A 1 102 ? 6.121 2.451 -10.879 1.00 73.12 102 LEU A O 1
ATOM 802 N N . LYS A 1 103 ? 4.656 0.922 -11.642 1.00 81.31 103 LYS A N 1
ATOM 803 C CA . LYS A 1 103 ? 3.601 1.874 -11.974 1.00 81.31 103 LYS A CA 1
ATOM 804 C C . LYS A 1 103 ? 2.857 2.236 -10.692 1.00 81.31 103 LYS A C 1
ATOM 806 O O . LYS A 1 103 ? 2.538 1.376 -9.875 1.00 81.31 103 LYS A O 1
ATOM 811 N N . VAL A 1 104 ? 2.553 3.520 -10.532 1.00 86.25 104 VAL A N 1
ATOM 812 C CA . VAL A 1 104 ? 1.592 3.966 -9.521 1.00 86.25 104 VAL A CA 1
ATOM 813 C C . VAL A 1 104 ? 0.207 3.952 -10.159 1.00 86.25 104 VAL A C 1
ATOM 815 O O . VAL A 1 104 ? -0.047 4.701 -11.100 1.00 86.25 104 VAL A O 1
ATOM 818 N N . TRP A 1 105 ? -0.656 3.070 -9.667 1.00 86.81 105 TRP A N 1
ATOM 819 C CA . TRP A 1 10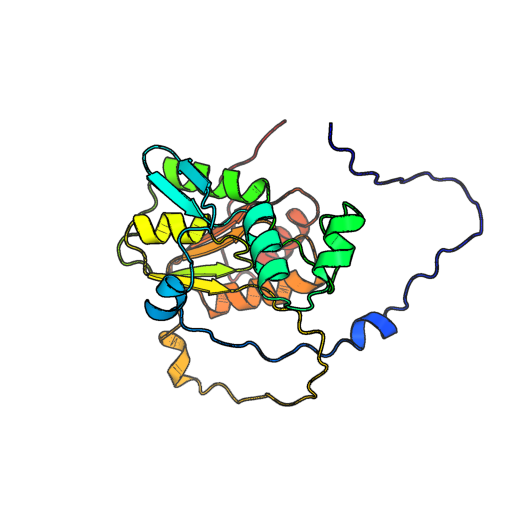5 ? -2.022 2.883 -10.154 1.00 86.81 105 TRP A CA 1
ATOM 820 C C . TRP A 1 105 ? -2.986 3.955 -9.631 1.00 86.81 105 TRP A C 1
ATOM 822 O O . TRP A 1 105 ? -2.741 4.530 -8.567 1.00 86.81 105 TRP A O 1
ATOM 832 N N . GLU A 1 106 ? -4.078 4.236 -10.355 1.00 87.75 106 GLU A N 1
ATOM 833 C CA . GLU A 1 106 ? -5.012 5.314 -9.999 1.00 87.75 106 GLU A CA 1
ATOM 834 C C . GLU A 1 106 ? -5.580 5.168 -8.583 1.00 87.75 106 GLU A C 1
ATOM 836 O O . GLU A 1 106 ? -5.591 6.137 -7.818 1.00 87.75 106 GLU A O 1
ATOM 841 N N . CYS A 1 107 ? -5.944 3.946 -8.184 1.00 87.81 107 CYS A N 1
ATOM 842 C CA . CYS A 1 107 ? -6.533 3.690 -6.867 1.00 87.81 107 CYS A CA 1
ATOM 843 C C . CYS A 1 107 ? -5.580 3.997 -5.701 1.00 87.81 107 CYS A C 1
ATOM 845 O O . CYS A 1 107 ? -6.023 4.217 -4.570 1.00 87.81 107 CYS A O 1
ATOM 847 N N . THR A 1 108 ? -4.269 4.062 -5.958 1.00 91.44 108 THR A N 1
ATOM 848 C CA . THR A 1 108 ? -3.279 4.470 -4.955 1.00 91.44 108 THR A CA 1
ATOM 849 C C . THR A 1 108 ? -3.467 5.934 -4.570 1.00 91.44 108 THR A C 1
ATOM 851 O O . THR A 1 108 ? -3.348 6.284 -3.394 1.00 91.44 108 THR A O 1
ATOM 854 N N . TRP A 1 109 ? -3.814 6.789 -5.534 1.00 91.62 109 TRP A N 1
ATOM 855 C CA . TRP A 1 109 ? -4.102 8.200 -5.284 1.00 91.62 109 TRP A CA 1
ATOM 856 C C . TRP A 1 109 ? -5.418 8.382 -4.533 1.00 91.62 109 TRP A C 1
ATOM 858 O O . TRP A 1 109 ? -5.478 9.177 -3.595 1.00 91.62 109 TRP A O 1
ATOM 868 N N . ASP A 1 110 ? -6.447 7.609 -4.885 1.00 91.00 110 ASP A N 1
ATOM 869 C CA . ASP A 1 110 ? -7.726 7.618 -4.168 1.00 91.00 110 ASP A CA 1
ATOM 870 C C . ASP A 1 110 ? -7.548 7.230 -2.693 1.00 91.00 110 ASP A C 1
ATOM 872 O O . ASP A 1 110 ? -8.054 7.917 -1.800 1.00 91.00 110 ASP A O 1
ATOM 876 N N . LEU A 1 111 ? -6.761 6.181 -2.419 1.00 90.75 111 LEU A N 1
ATOM 877 C CA . LEU A 1 111 ? -6.440 5.749 -1.057 1.00 90.75 111 LEU A CA 1
ATOM 878 C C . LEU A 1 111 ? -5.690 6.837 -0.269 1.00 90.75 111 LEU A C 1
ATOM 880 O O . LEU A 1 111 ? -6.018 7.090 0.894 1.00 90.75 111 LEU A O 1
ATOM 884 N N . LEU A 1 112 ? -4.719 7.512 -0.891 1.00 92.75 112 LEU A N 1
ATOM 885 C CA . LEU A 1 112 ? -3.972 8.615 -0.273 1.00 92.75 112 LEU A CA 1
ATOM 886 C C . LEU A 1 112 ? -4.873 9.807 0.069 1.00 92.75 112 LEU A C 1
ATOM 888 O O . LEU A 1 112 ? -4.819 10.318 1.191 1.00 92.75 112 LEU A O 1
ATOM 892 N N . HIS A 1 113 ? -5.723 10.238 -0.864 1.00 92.12 113 HIS A N 1
ATOM 893 C CA . HIS A 1 113 ? -6.662 11.335 -0.625 1.00 92.12 113 HIS A CA 1
ATOM 894 C C . HIS A 1 113 ? -7.685 10.985 0.455 1.00 92.12 113 HIS A C 1
ATOM 896 O O . HIS A 1 113 ? -7.965 11.807 1.331 1.00 92.12 113 HIS A O 1
ATOM 902 N N . TYR A 1 114 ? -8.203 9.754 0.446 1.00 90.56 114 TYR A N 1
ATOM 903 C CA . TYR A 1 114 ? -9.080 9.275 1.507 1.00 90.56 114 TYR A CA 1
ATOM 904 C C . TYR A 1 114 ? -8.382 9.320 2.870 1.00 90.56 114 TYR A C 1
ATOM 906 O O . TYR A 1 114 ? -8.969 9.787 3.843 1.00 90.56 114 TYR A O 1
ATOM 914 N N . PHE A 1 115 ? -7.119 8.905 2.961 1.00 89.19 115 PHE A N 1
ATOM 915 C CA . PHE A 1 115 ? -6.361 8.969 4.211 1.00 89.19 115 PHE A CA 1
ATOM 916 C C . PHE A 1 115 ? -6.189 10.379 4.740 1.00 89.19 115 PHE A C 1
ATOM 918 O O . PHE A 1 115 ? -6.523 10.609 5.906 1.00 89.19 115 PHE A O 1
ATOM 925 N N . ALA A 1 116 ? -5.799 11.317 3.882 1.00 90.25 116 ALA A N 1
ATOM 926 C CA . ALA A 1 116 ? -5.702 12.720 4.260 1.00 90.25 116 ALA A CA 1
ATOM 927 C C . ALA A 1 116 ? -7.042 13.290 4.760 1.00 90.25 116 ALA A C 1
ATOM 929 O O . ALA A 1 116 ? -7.071 14.022 5.747 1.00 90.25 116 ALA A O 1
ATOM 930 N N . ALA A 1 117 ? -8.164 12.901 4.147 1.00 90.31 117 ALA A N 1
ATOM 931 C CA . ALA A 1 117 ? -9.491 13.393 4.524 1.00 90.31 117 ALA A CA 1
ATOM 932 C C . ALA A 1 117 ? -10.121 12.673 5.736 1.00 90.31 117 ALA A C 1
ATOM 934 O O . ALA A 1 117 ? -10.949 13.245 6.442 1.00 90.31 117 ALA A O 1
ATOM 935 N N . SER A 1 118 ? -9.761 11.412 5.984 1.00 87.19 118 SER A N 1
ATOM 936 C CA . SER A 1 118 ? -10.449 10.531 6.945 1.00 87.19 118 SER A CA 1
ATOM 937 C C . SER A 1 118 ? -10.136 10.807 8.419 1.00 87.19 118 SER A C 1
ATOM 939 O O . SER A 1 118 ? -10.854 10.330 9.301 1.00 87.19 118 SER A O 1
ATOM 941 N N . GLY A 1 119 ? -9.042 11.518 8.714 1.00 85.44 119 GLY A N 1
ATOM 942 C CA . GLY A 1 119 ? -8.570 11.735 10.085 1.00 85.44 119 GLY A CA 1
ATOM 943 C C . GLY A 1 119 ? -8.128 10.454 10.811 1.00 85.44 119 GLY A C 1
ATOM 944 O O . GLY A 1 119 ? -8.090 10.427 12.046 1.00 85.44 119 GLY A O 1
ATOM 945 N N . ILE A 1 120 ? -7.816 9.377 10.075 1.00 87.00 120 ILE A N 1
ATOM 946 C CA . ILE A 1 120 ? -7.315 8.122 10.650 1.00 87.00 120 ILE A CA 1
ATOM 947 C C . ILE A 1 120 ? -5.995 8.387 11.384 1.00 87.00 120 ILE A C 1
ATOM 949 O O . ILE A 1 120 ? -5.017 8.865 10.814 1.00 87.00 120 ILE A O 1
ATOM 953 N N . LYS A 1 121 ? -5.950 8.043 12.675 1.00 89.81 121 LYS A N 1
ATOM 954 C CA . LYS A 1 121 ? -4.732 8.155 13.485 1.00 89.81 121 LYS A CA 1
ATOM 955 C C . LYS A 1 121 ? -3.795 6.996 13.162 1.00 89.81 121 LYS A C 1
ATOM 957 O O . LYS A 1 121 ? -4.165 5.847 13.369 1.00 89.81 121 LYS A O 1
ATOM 962 N N . MET A 1 122 ? -2.586 7.315 12.706 1.00 90.88 122 MET A N 1
ATOM 963 C CA . MET A 1 122 ? -1.575 6.321 12.313 1.00 90.88 122 MET A CA 1
ATOM 964 C C . MET A 1 122 ? -0.366 6.267 13.256 1.00 90.88 122 MET A C 1
ATOM 966 O O . MET A 1 122 ? 0.398 5.304 13.231 1.00 90.88 122 MET A O 1
ATOM 970 N N . LYS A 1 123 ? -0.190 7.277 14.116 1.00 95.06 123 LYS A N 1
ATOM 971 C CA . LYS A 1 123 ? 0.949 7.356 15.035 1.00 95.06 123 LYS A CA 1
ATOM 972 C C . LYS A 1 123 ? 0.998 6.136 15.961 1.00 95.06 123 LYS A C 1
ATOM 974 O O . LYS A 1 123 ? 0.087 5.929 16.759 1.00 95.06 123 LYS A O 1
ATOM 979 N N . GLY A 1 124 ? 2.089 5.378 15.886 1.00 92.50 124 GLY A N 1
ATOM 980 C CA . GLY A 1 124 ? 2.327 4.162 16.666 1.00 92.50 124 GLY A CA 1
ATOM 981 C C . GLY A 1 124 ? 1.607 2.910 16.151 1.00 92.50 124 GLY A C 1
ATOM 982 O O . GLY A 1 124 ? 1.797 1.838 16.721 1.00 92.50 124 GLY A O 1
ATOM 983 N N . CYS A 1 125 ? 0.804 3.009 15.087 1.00 93.44 125 CYS A N 1
ATOM 984 C CA . CYS A 1 125 ? 0.139 1.856 14.482 1.00 93.44 125 CYS A CA 1
ATOM 985 C C . CYS A 1 125 ? 1.136 0.991 13.706 1.00 93.44 125 CYS A C 1
ATOM 987 O O . CYS A 1 125 ? 2.045 1.508 13.059 1.00 93.44 125 CYS A O 1
ATOM 989 N N . ARG A 1 126 ? 0.928 -0.328 13.715 1.00 93.25 126 ARG A N 1
ATOM 990 C CA . ARG A 1 126 ? 1.557 -1.262 12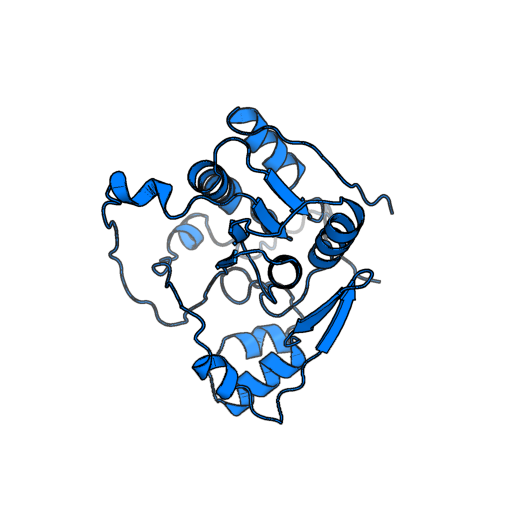.776 1.00 93.25 126 ARG A CA 1
ATOM 991 C C . ARG A 1 126 ? 0.703 -1.334 11.517 1.00 93.25 126 ARG A C 1
ATOM 993 O O . ARG A 1 126 ? -0.451 -1.755 11.588 1.00 93.25 126 ARG A O 1
ATOM 1000 N N . VAL A 1 127 ? 1.268 -0.939 10.385 1.00 93.25 127 VAL A N 1
ATOM 1001 C CA . VAL A 1 127 ? 0.584 -0.858 9.092 1.00 93.25 127 VAL A CA 1
ATOM 1002 C C . VAL A 1 127 ? 1.235 -1.841 8.126 1.00 93.25 127 VAL A C 1
ATOM 1004 O O . VAL A 1 127 ? 2.446 -1.791 7.932 1.00 93.25 127 VAL A O 1
ATOM 1007 N N . LEU A 1 128 ? 0.450 -2.730 7.527 1.00 93.12 128 LEU A N 1
ATOM 1008 C CA . LEU A 1 128 ? 0.898 -3.589 6.428 1.00 93.12 128 LEU A CA 1
ATOM 1009 C C . LEU A 1 128 ? 0.342 -3.048 5.119 1.00 93.12 128 LEU A C 1
ATOM 1011 O O . LEU A 1 128 ? -0.861 -2.831 5.033 1.00 93.12 128 LEU A O 1
ATOM 1015 N N . GLU A 1 129 ? 1.179 -2.900 4.099 1.00 93.44 129 GLU A N 1
ATOM 1016 C CA . GLU A 1 129 ? 0.722 -2.696 2.726 1.00 93.44 129 GLU A CA 1
ATOM 1017 C C . GLU A 1 129 ? 0.970 -3.953 1.887 1.00 93.44 129 GLU A C 1
ATOM 1019 O O . GLU A 1 129 ? 2.099 -4.440 1.805 1.00 93.44 129 GLU A O 1
ATOM 1024 N N . VAL A 1 130 ? -0.106 -4.487 1.306 1.00 91.06 130 VAL A N 1
ATOM 1025 C CA . VAL A 1 130 ? -0.133 -5.693 0.465 1.00 91.06 130 VAL A CA 1
ATOM 1026 C C . VAL A 1 130 ? -0.239 -5.270 -0.995 1.00 91.06 130 VAL A C 1
ATOM 1028 O O . VAL A 1 130 ? -1.175 -4.546 -1.345 1.00 91.06 130 VAL A O 1
ATOM 1031 N N . GLY A 1 131 ? 0.683 -5.745 -1.832 1.00 88.31 131 GLY A N 1
ATOM 1032 C CA . GLY A 1 131 ? 0.851 -5.250 -3.201 1.00 88.31 131 GLY A CA 1
ATOM 1033 C C . GLY A 1 131 ? 1.317 -3.796 -3.199 1.00 88.31 131 GLY A C 1
ATOM 1034 O O . GLY A 1 131 ? 0.651 -2.933 -3.762 1.00 88.31 131 GLY A O 1
ATOM 1035 N N . CYS A 1 132 ? 2.392 -3.501 -2.465 1.00 90.12 132 CYS A N 1
ATOM 1036 C CA . CYS A 1 132 ? 2.780 -2.124 -2.177 1.00 90.12 132 CYS A CA 1
ATOM 1037 C C . CYS A 1 132 ? 3.285 -1.331 -3.390 1.00 90.12 132 CYS A C 1
ATOM 1039 O O . CYS A 1 132 ? 3.169 -0.111 -3.395 1.00 90.12 132 CYS A O 1
ATOM 1041 N N . GLY A 1 133 ? 3.860 -1.964 -4.410 1.00 88.44 133 GLY A N 1
ATOM 1042 C CA . GLY A 1 133 ? 4.490 -1.309 -5.555 1.00 88.44 133 GLY A CA 1
ATOM 1043 C C . GLY A 1 133 ? 5.493 -0.239 -5.110 1.00 88.44 133 GLY A C 1
ATOM 1044 O O . GLY A 1 133 ? 6.470 -0.528 -4.418 1.00 88.44 133 GLY A O 1
ATOM 1045 N N . ALA A 1 134 ? 5.208 1.024 -5.442 1.00 88.62 134 ALA A N 1
ATOM 1046 C CA . ALA A 1 134 ? 5.980 2.193 -4.998 1.00 88.62 134 ALA A CA 1
ATOM 1047 C C . ALA A 1 134 ? 5.787 2.577 -3.510 1.00 88.62 134 ALA A C 1
ATOM 1049 O O . ALA A 1 134 ? 6.450 3.491 -3.018 1.00 88.62 134 ALA A O 1
ATOM 1050 N N . ALA A 1 135 ? 4.884 1.896 -2.804 1.00 92.06 135 ALA A N 1
ATOM 1051 C CA . ALA A 1 135 ? 4.587 1.993 -1.375 1.00 92.06 135 ALA A CA 1
ATOM 1052 C C . ALA A 1 135 ? 4.118 3.375 -0.892 1.00 92.06 135 ALA A C 1
ATOM 1054 O O . ALA A 1 135 ? 4.310 3.726 0.273 1.00 92.06 135 ALA A O 1
ATOM 1055 N N . LEU A 1 136 ? 3.519 4.194 -1.765 1.00 93.62 136 LEU A N 1
ATOM 1056 C CA . LEU A 1 136 ? 3.103 5.553 -1.399 1.00 93.62 136 LEU A CA 1
ATOM 1057 C C . LEU A 1 136 ? 2.143 5.598 -0.188 1.00 93.62 136 LEU A C 1
ATOM 1059 O O . LEU A 1 136 ? 2.389 6.412 0.706 1.00 93.62 136 LEU A O 1
ATOM 1063 N N . PRO A 1 137 ? 1.101 4.745 -0.086 1.00 94.56 137 PRO A N 1
ATOM 1064 C CA . PRO A 1 137 ? 0.215 4.702 1.080 1.00 94.56 137 PRO A CA 1
ATOM 1065 C C . PRO A 1 137 ? 0.941 4.355 2.385 1.00 94.56 137 PRO A C 1
ATOM 1067 O O . PRO A 1 137 ? 0.734 5.026 3.401 1.00 94.56 137 PRO A O 1
ATOM 1070 N N . ALA A 1 138 ? 1.826 3.353 2.383 1.00 93.56 138 ALA A N 1
ATOM 1071 C CA . ALA A 1 138 ? 2.637 3.053 3.558 1.00 93.56 138 ALA A CA 1
ATOM 1072 C C . ALA A 1 138 ? 3.625 4.181 3.879 1.00 93.56 138 ALA A C 1
ATOM 1074 O O . ALA A 1 138 ? 3.764 4.541 5.044 1.00 93.56 138 ALA A O 1
ATOM 1075 N N . LEU A 1 139 ? 4.284 4.791 2.890 1.00 93.81 139 LEU A N 1
ATOM 1076 C CA . LEU A 1 139 ? 5.186 5.925 3.125 1.00 93.81 139 LEU A CA 1
ATOM 1077 C C . LEU A 1 139 ? 4.446 7.109 3.759 1.00 93.81 139 LEU A C 1
ATOM 1079 O O . LEU A 1 139 ? 4.945 7.692 4.723 1.00 93.81 139 LE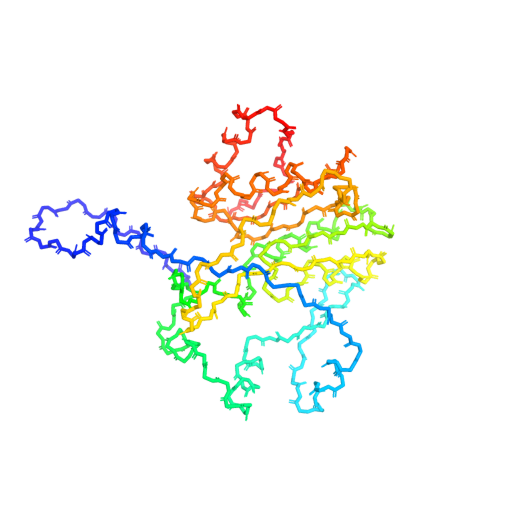U A O 1
ATOM 1083 N N . TYR A 1 140 ? 3.232 7.412 3.293 1.00 94.62 140 TYR A N 1
ATOM 1084 C CA . TYR A 1 140 ? 2.357 8.395 3.933 1.00 94.62 140 TYR A CA 1
ATOM 1085 C C . TYR A 1 140 ? 2.098 8.036 5.402 1.00 94.62 140 TYR A C 1
ATOM 1087 O O . TYR A 1 140 ? 2.259 8.883 6.285 1.00 94.62 140 TYR A O 1
ATOM 1095 N N . ALA A 1 141 ? 1.763 6.775 5.692 1.00 94.56 141 ALA A N 1
ATOM 1096 C CA . ALA A 1 141 ? 1.541 6.313 7.060 1.00 94.56 141 ALA A CA 1
ATOM 1097 C C . ALA A 1 141 ? 2.801 6.415 7.937 1.00 94.56 141 ALA A C 1
ATOM 1099 O O . ALA A 1 141 ? 2.719 6.834 9.095 1.00 94.56 141 ALA A O 1
ATOM 1100 N N . ALA A 1 142 ? 3.974 6.086 7.391 1.00 93.94 142 ALA A N 1
ATOM 1101 C CA . ALA A 1 142 ? 5.255 6.199 8.083 1.00 93.94 142 ALA A CA 1
ATOM 1102 C C . ALA A 1 142 ? 5.579 7.653 8.454 1.00 93.94 142 ALA A C 1
ATOM 1104 O O . ALA A 1 142 ? 5.977 7.916 9.590 1.00 93.94 142 ALA A O 1
ATOM 1105 N N . ILE A 1 143 ? 5.341 8.610 7.548 1.00 93.44 143 ILE A N 1
ATOM 1106 C CA . ILE A 1 143 ? 5.506 10.049 7.827 1.00 93.44 143 ILE A CA 1
ATOM 1107 C C . ILE A 1 143 ? 4.575 10.499 8.967 1.00 93.44 143 ILE A C 1
ATOM 1109 O O . ILE A 1 143 ? 4.960 11.315 9.803 1.00 93.44 143 ILE A O 1
ATOM 1113 N N . HIS A 1 144 ? 3.391 9.891 9.078 1.00 93.88 144 HIS A N 1
ATOM 1114 C CA . HIS A 1 144 ? 2.447 10.105 10.181 1.00 93.88 144 HIS A CA 1
ATOM 1115 C C . HIS A 1 144 ? 2.760 9.285 11.449 1.00 93.88 144 HIS A C 1
ATOM 1117 O O . HIS A 1 144 ? 1.955 9.237 12.387 1.00 93.88 144 HIS A O 1
ATOM 1123 N N . GLY A 1 145 ? 3.946 8.677 11.524 1.00 93.81 145 GLY A N 1
ATOM 1124 C CA . GLY A 1 145 ? 4.466 7.999 12.708 1.00 93.81 145 GLY A CA 1
ATOM 1125 C C . GLY A 1 145 ? 4.033 6.542 12.862 1.00 93.81 145 GLY A C 1
ATOM 1126 O O . GLY A 1 145 ? 4.078 6.035 13.984 1.00 93.81 145 GLY A O 1
ATOM 1127 N N . ALA A 1 146 ? 3.585 5.880 11.794 1.00 94.56 146 ALA A N 1
ATOM 1128 C CA . ALA A 1 146 ? 3.325 4.442 11.798 1.00 94.56 146 ALA A CA 1
ATOM 1129 C C . ALA A 1 146 ? 4.608 3.607 11.655 1.00 94.56 146 ALA A C 1
ATO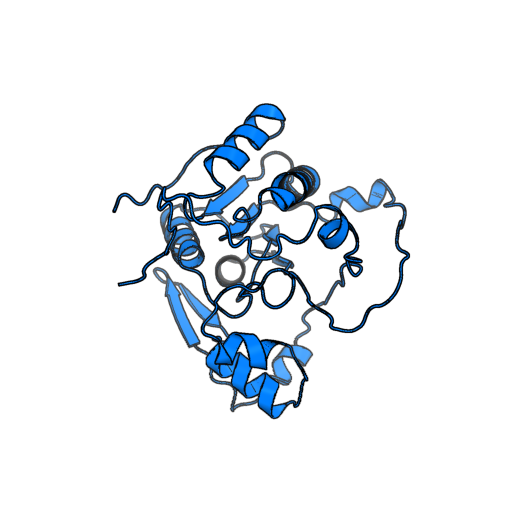M 1131 O O . ALA A 1 146 ? 5.602 4.040 11.073 1.00 94.56 146 ALA A O 1
ATOM 1132 N N . HIS A 1 147 ? 4.547 2.361 12.120 1.00 92.06 147 HIS A N 1
ATOM 1133 C CA . HIS A 1 147 ? 5.507 1.310 11.799 1.00 92.06 147 HIS A CA 1
ATOM 1134 C C . HIS A 1 147 ? 4.991 0.523 10.598 1.00 92.06 147 HIS A C 1
ATOM 1136 O O . HIS A 1 147 ? 3.955 -0.134 10.698 1.00 92.06 147 HIS A O 1
ATOM 1142 N N . ILE A 1 148 ? 5.699 0.583 9.473 1.00 92.25 148 ILE A N 1
ATOM 1143 C CA . ILE A 1 148 ? 5.222 -0.006 8.220 1.00 92.25 148 ILE A CA 1
ATOM 1144 C C . ILE A 1 148 ? 5.881 -1.352 7.916 1.00 92.25 148 ILE A C 1
ATOM 1146 O O . ILE A 1 148 ? 7.046 -1.584 8.228 1.00 92.25 148 ILE A O 1
ATOM 1150 N N . THR A 1 149 ? 5.126 -2.248 7.294 1.00 91.56 149 THR A N 1
ATOM 1151 C CA . THR A 1 149 ? 5.599 -3.479 6.657 1.00 91.56 149 THR A CA 1
ATOM 1152 C C . THR A 1 149 ? 5.091 -3.482 5.226 1.00 91.56 149 THR A C 1
ATOM 1154 O O . THR A 1 149 ? 3.926 -3.184 4.982 1.00 91.56 149 THR A O 1
ATOM 1157 N N . LEU A 1 150 ? 5.974 -3.802 4.287 1.00 90.56 150 LEU A N 1
ATOM 1158 C CA . LEU A 1 150 ? 5.685 -3.793 2.859 1.00 90.56 150 LEU A CA 1
ATOM 1159 C C . LEU A 1 150 ? 5.721 -5.224 2.337 1.00 90.56 150 LEU A C 1
ATOM 1161 O O . LEU A 1 150 ? 6.660 -5.968 2.634 1.00 90.56 150 LEU A O 1
ATOM 1165 N N . GLN A 1 151 ? 4.713 -5.604 1.564 1.00 89.69 151 GLN A N 1
ATOM 1166 C CA . GLN A 1 151 ? 4.673 -6.869 0.855 1.00 89.69 151 GLN A CA 1
ATOM 1167 C C . GLN A 1 151 ? 4.344 -6.604 -0.609 1.00 89.69 151 GLN A C 1
ATOM 1169 O O . GLN A 1 151 ? 3.352 -5.956 -0.924 1.00 89.69 151 GLN A O 1
ATOM 1174 N N . ASP A 1 152 ? 5.163 -7.158 -1.496 1.00 85.81 152 ASP A N 1
ATOM 1175 C CA . ASP A 1 152 ? 4.901 -7.170 -2.931 1.00 85.81 152 ASP A CA 1
ATOM 1176 C C . ASP A 1 152 ? 5.203 -8.546 -3.529 1.00 85.81 152 ASP A C 1
ATOM 1178 O O . ASP A 1 152 ? 5.800 -9.413 -2.874 1.00 85.81 152 ASP A O 1
ATOM 1182 N N . TYR A 1 153 ? 4.764 -8.757 -4.765 1.00 74.19 153 TYR A N 1
ATOM 1183 C CA . TYR A 1 153 ? 5.102 -9.934 -5.540 1.00 74.19 153 TYR A CA 1
ATOM 1184 C C . TYR A 1 153 ? 6.520 -9.800 -6.104 1.00 74.19 153 TYR A C 1
ATOM 1186 O O . TYR A 1 153 ? 6.883 -8.813 -6.740 1.00 74.19 153 TYR A O 1
ATOM 1194 N N . LYS A 1 154 ? 7.344 -10.832 -5.905 1.00 62.78 154 LYS A N 1
ATOM 1195 C CA . LYS A 1 154 ? 8.675 -10.911 -6.509 1.00 62.78 154 LYS A CA 1
ATOM 1196 C C . LYS A 1 154 ? 8.656 -11.952 -7.618 1.00 62.78 154 LYS A C 1
ATOM 1198 O O . LYS A 1 154 ? 8.489 -13.137 -7.345 1.00 62.78 154 LYS A O 1
ATOM 1203 N N . GLN A 1 155 ? 8.906 -11.526 -8.852 1.00 51.47 155 GLN A N 1
ATOM 1204 C CA . GLN A 1 155 ? 9.202 -12.458 -9.932 1.00 51.47 155 GLN A CA 1
ATOM 1205 C C . GLN A 1 155 ? 10.703 -12.783 -9.916 1.00 51.47 155 GLN A C 1
ATOM 1207 O O . GLN A 1 155 ? 11.528 -11.901 -10.143 1.00 51.47 155 GLN A O 1
ATOM 1212 N N . ASN A 1 156 ? 11.076 -14.039 -9.671 1.00 46.53 156 ASN A N 1
ATOM 1213 C CA . ASN A 1 156 ? 12.414 -14.526 -10.009 1.00 46.53 156 ASN A CA 1
ATOM 1214 C C . ASN A 1 156 ? 12.309 -15.399 -11.267 1.00 46.53 156 ASN A C 1
ATOM 1216 O O . ASN A 1 156 ? 11.518 -16.335 -11.306 1.00 46.53 156 ASN A O 1
ATOM 1220 N N . SER A 1 157 ? 13.144 -15.126 -12.271 1.00 40.09 157 SER A N 1
ATOM 1221 C CA . SER A 1 157 ? 13.331 -15.957 -13.472 1.00 40.09 157 SER A CA 1
ATOM 1222 C C . SER A 1 157 ? 14.161 -17.226 -13.221 1.00 40.09 157 SER A C 1
ATOM 1224 O O . SER A 1 157 ? 14.535 -17.915 -14.164 1.00 40.09 157 SER A O 1
ATOM 1226 N N . GLU A 1 158 ? 14.462 -17.547 -11.965 1.00 38.97 158 GLU A N 1
ATOM 1227 C CA . GLU A 1 158 ? 15.161 -18.770 -11.584 1.00 38.97 158 GLU A CA 1
ATOM 1228 C C . GLU A 1 158 ? 14.182 -19.669 -10.831 1.00 38.97 158 GLU A C 1
ATOM 1230 O O . GLU A 1 158 ? 13.809 -19.392 -9.689 1.00 38.97 158 GLU A O 1
ATOM 1235 N N . GLN A 1 159 ? 13.743 -20.733 -11.508 1.00 36.66 159 GLN A N 1
ATOM 1236 C CA . GLN A 1 159 ? 13.051 -21.857 -10.889 1.00 36.66 159 GLN A CA 1
ATOM 1237 C C . GLN A 1 159 ? 13.965 -22.444 -9.808 1.00 36.66 159 GLN A C 1
ATOM 1239 O O . GLN A 1 159 ? 14.913 -23.167 -10.108 1.00 36.66 159 GLN A O 1
ATOM 1244 N N . LEU A 1 160 ? 13.682 -22.126 -8.549 1.00 35.25 160 LEU A N 1
ATOM 1245 C CA . LEU A 1 160 ? 14.223 -22.844 -7.405 1.00 35.25 160 LEU A CA 1
ATOM 1246 C C . LEU A 1 160 ? 13.093 -23.693 -6.830 1.00 35.25 160 LEU A C 1
ATOM 1248 O O . LEU A 1 160 ? 12.013 -23.201 -6.508 1.00 35.25 160 LEU A O 1
ATOM 1252 N N . THR A 1 161 ? 13.353 -24.995 -6.825 1.00 32.56 161 THR A N 1
ATOM 1253 C CA . THR A 1 161 ? 12.439 -26.084 -6.495 1.00 32.56 161 THR A CA 1
ATOM 1254 C C . THR A 1 161 ? 11.954 -26.042 -5.049 1.00 32.56 161 THR A C 1
ATOM 1256 O O . THR A 1 161 ? 12.686 -25.613 -4.162 1.00 32.56 161 THR A O 1
ATOM 1259 N N . ASN A 1 162 ? 10.736 -26.560 -4.871 1.00 38.50 162 ASN A N 1
ATOM 1260 C CA . ASN A 1 162 ? 10.056 -26.952 -3.635 1.00 38.50 162 ASN A CA 1
ATOM 1261 C C . ASN A 1 162 ? 10.967 -27.170 -2.420 1.00 38.50 162 ASN A C 1
ATOM 1263 O O . ASN A 1 162 ? 11.852 -28.020 -2.454 1.00 38.50 162 ASN A O 1
ATOM 1267 N N . ASP A 1 163 ? 10.683 -26.442 -1.346 1.00 38.12 163 ASP A N 1
ATOM 1268 C CA . ASP A 1 163 ? 10.236 -27.014 -0.072 1.00 38.12 163 ASP A CA 1
ATOM 1269 C C . ASP A 1 163 ? 10.195 -25.889 0.961 1.00 38.12 163 ASP A C 1
ATOM 1271 O O . ASP A 1 163 ? 11.237 -25.431 1.419 1.00 38.12 163 ASP A O 1
ATOM 1275 N N . ASP A 1 164 ? 8.994 -25.446 1.346 1.00 36.59 164 ASP A N 1
ATOM 1276 C CA . ASP A 1 164 ? 8.834 -24.871 2.682 1.00 36.59 164 ASP A CA 1
ATOM 1277 C C . ASP A 1 164 ? 7.383 -24.962 3.178 1.00 36.59 164 ASP A C 1
ATOM 1279 O O . ASP A 1 164 ? 6.637 -23.986 3.264 1.00 36.59 164 ASP A O 1
ATOM 1283 N N . GLN A 1 165 ? 6.962 -26.180 3.529 1.00 41.50 165 GLN A N 1
ATOM 1284 C CA . GLN A 1 165 ? 5.998 -26.329 4.618 1.00 41.50 165 GLN A CA 1
ATOM 1285 C C . GLN A 1 165 ? 6.752 -26.241 5.948 1.00 41.50 165 GLN A C 1
ATOM 1287 O O . GLN A 1 165 ? 6.865 -27.223 6.680 1.00 41.50 165 GLN A O 1
ATOM 1292 N N . THR A 1 166 ? 7.275 -25.062 6.287 1.00 38.16 166 THR A N 1
ATOM 1293 C CA . THR A 1 166 ? 7.665 -24.790 7.669 1.00 38.16 166 THR A CA 1
ATOM 1294 C C . THR A 1 166 ? 6.394 -24.608 8.484 1.00 38.16 166 THR A C 1
ATOM 1296 O O . THR A 1 166 ? 5.636 -23.644 8.355 1.00 38.16 166 THR A O 1
ATOM 1299 N N . SER A 1 167 ? 6.145 -25.599 9.333 1.00 38.53 167 SER A N 1
ATOM 1300 C CA . SER A 1 167 ? 5.201 -25.559 10.438 1.00 38.53 167 SER A CA 1
ATOM 1301 C C . SER A 1 167 ? 5.342 -24.246 11.215 1.00 38.53 167 SER A C 1
ATOM 1303 O O . SER A 1 167 ? 6.271 -24.086 12.008 1.00 38.53 167 SER A O 1
ATOM 1305 N N . ARG A 1 168 ? 4.420 -23.299 11.005 1.00 44.16 168 ARG A N 1
ATOM 1306 C CA . ARG A 1 168 ? 4.305 -22.111 11.857 1.00 44.16 168 ARG A CA 1
ATOM 1307 C C . ARG A 1 168 ? 3.965 -22.564 13.275 1.00 44.16 168 ARG A C 1
ATOM 1309 O O . ARG A 1 168 ? 2.870 -23.071 13.524 1.00 44.16 168 ARG A O 1
ATOM 1316 N N . ASN A 1 169 ? 4.901 -22.375 14.200 1.00 36.22 169 ASN A N 1
ATOM 1317 C CA . ASN A 1 169 ? 4.634 -22.506 15.625 1.00 36.22 169 ASN A CA 1
ATOM 1318 C C . ASN A 1 169 ? 3.560 -21.479 16.015 1.00 36.22 169 ASN A C 1
ATOM 1320 O O . ASN A 1 169 ? 3.692 -20.289 15.738 1.00 36.22 169 ASN A O 1
ATOM 1324 N N . LYS A 1 170 ? 2.477 -21.939 16.656 1.00 43.72 170 LYS A N 1
ATOM 1325 C CA . LYS A 1 170 ? 1.326 -21.101 17.051 1.00 43.72 170 LYS A CA 1
ATOM 1326 C C . LYS A 1 170 ? 1.690 -19.927 17.979 1.00 43.72 170 LYS A C 1
ATOM 1328 O O . LYS A 1 170 ? 0.902 -18.989 18.071 1.00 43.72 170 LYS A O 1
ATOM 1333 N N . ASP A 1 171 ? 2.859 -19.957 18.617 1.00 40.97 171 ASP A N 1
ATOM 1334 C CA . ASP A 1 171 ? 3.295 -18.961 19.607 1.00 40.97 171 ASP A CA 1
ATOM 1335 C C . ASP A 1 171 ? 3.904 -17.679 18.995 1.00 40.97 171 ASP A C 1
ATOM 1337 O O . ASP A 1 171 ? 3.873 -16.624 19.618 1.00 40.97 171 ASP A O 1
ATOM 1341 N N . GLU A 1 172 ? 4.360 -17.702 17.734 1.00 46.59 172 GLU A N 1
ATOM 1342 C CA . GLU A 1 172 ? 4.876 -16.504 17.027 1.00 46.59 172 GLU A CA 1
ATOM 1343 C C . GLU A 1 172 ? 3.754 -15.634 16.409 1.00 46.59 172 GLU A C 1
ATOM 1345 O O . GLU A 1 172 ? 3.992 -14.600 15.783 1.00 46.59 172 GLU A O 1
ATOM 1350 N N . SER A 1 173 ? 2.492 -16.043 16.573 1.00 51.41 173 SER A N 1
ATOM 1351 C CA . SER A 1 173 ? 1.341 -15.495 15.839 1.00 51.41 173 SER A CA 1
ATOM 1352 C C . SER A 1 173 ? 0.901 -14.083 16.257 1.00 51.41 173 SER A C 1
ATOM 1354 O O . SER A 1 173 ? 0.214 -13.407 15.487 1.00 51.41 173 SER A O 1
ATOM 1356 N N . GLN A 1 174 ? 1.291 -13.598 17.441 1.00 49.12 174 GLN A N 1
ATOM 1357 C CA . GLN A 1 174 ? 0.941 -12.244 17.905 1.00 49.12 174 GLN A CA 1
ATOM 1358 C C . GLN A 1 174 ? 1.914 -11.155 17.429 1.00 49.12 174 GLN A C 1
ATOM 1360 O O . GLN A 1 174 ? 1.539 -9.975 17.354 1.00 49.12 174 GLN A O 1
ATOM 1365 N N . GLU A 1 175 ? 3.148 -11.524 17.078 1.00 59.81 175 GLU A N 1
ATOM 1366 C CA . GLU A 1 175 ? 4.201 -10.559 16.752 1.00 59.81 175 GLU A CA 1
ATOM 1367 C C . GLU A 1 175 ? 3.904 -9.802 15.445 1.00 59.81 175 GLU A C 1
ATOM 1369 O O . GLU A 1 175 ? 4.218 -8.618 15.330 1.00 59.81 175 GLU A O 1
ATOM 1374 N N . TYR A 1 176 ? 3.149 -10.414 14.527 1.00 68.94 176 TYR A N 1
ATOM 1375 C CA . TYR A 1 176 ? 2.896 -9.900 13.175 1.00 68.94 176 TYR A CA 1
ATOM 1376 C C . TYR A 1 176 ? 1.467 -9.390 12.935 1.00 68.94 176 TYR A C 1
ATOM 1378 O O . TYR A 1 176 ? 1.005 -9.346 11.799 1.00 68.94 176 TYR A O 1
ATOM 1386 N N . LYS A 1 177 ? 0.733 -9.010 13.989 1.00 88.19 177 LYS A N 1
ATOM 1387 C CA . LYS A 1 177 ? -0.628 -8.467 13.830 1.00 88.19 177 LYS A CA 1
ATOM 1388 C C . LYS A 1 177 ? -0.636 -6.963 13.526 1.00 88.19 177 LYS A C 1
ATOM 1390 O O . LYS A 1 177 ? -0.073 -6.179 14.284 1.00 88.19 177 LYS A O 1
ATOM 1395 N N . PHE A 1 178 ? -1.343 -6.517 12.505 1.00 91.19 178 PHE A N 1
ATOM 1396 C CA . PHE A 1 178 ? -1.406 -5.118 12.086 1.00 91.19 178 PHE A CA 1
ATOM 1397 C C . PHE A 1 178 ? -2.670 -4.424 12.601 1.00 91.19 178 PHE A C 1
ATOM 1399 O O . PHE A 1 178 ? -3.728 -5.040 12.728 1.00 91.19 178 PHE A O 1
ATOM 1406 N N . ASP A 1 179 ? -2.537 -3.139 12.928 1.00 92.06 179 ASP A N 1
ATOM 1407 C CA . ASP A 1 179 ? -3.657 -2.255 13.278 1.00 92.06 179 ASP A CA 1
ATOM 1408 C C . ASP A 1 179 ? -4.417 -1.814 12.018 1.00 92.06 179 ASP A C 1
ATOM 1410 O O . ASP A 1 179 ? -5.625 -1.576 12.054 1.00 92.06 179 ASP A O 1
ATOM 1414 N N . ILE A 1 180 ? -3.695 -1.700 10.899 1.00 91.75 180 ILE A N 1
ATOM 1415 C CA . ILE A 1 180 ? -4.228 -1.291 9.602 1.00 91.75 180 ILE A CA 1
ATOM 1416 C C . ILE A 1 180 ? -3.588 -2.162 8.517 1.00 91.75 180 ILE A C 1
ATOM 1418 O O . ILE A 1 180 ? -2.364 -2.308 8.482 1.00 91.75 180 ILE A O 1
ATOM 1422 N N . ILE A 1 181 ? -4.406 -2.712 7.620 1.00 92.50 181 ILE A N 1
ATOM 1423 C CA . ILE A 1 181 ? -3.934 -3.324 6.372 1.00 92.50 181 ILE A CA 1
ATOM 1424 C C . ILE A 1 181 ? -4.391 -2.457 5.198 1.00 92.50 181 ILE A C 1
ATOM 1426 O O . ILE A 1 181 ? -5.568 -2.102 5.085 1.00 92.50 181 ILE A O 1
ATOM 1430 N N . LEU A 1 182 ? -3.436 -2.102 4.347 1.00 92.69 182 LEU A N 1
ATOM 1431 C CA . LEU A 1 182 ? -3.597 -1.305 3.139 1.00 92.69 182 LEU A CA 1
ATOM 1432 C C . LEU A 1 182 ? -3.431 -2.198 1.930 1.00 92.69 182 LEU A C 1
ATOM 1434 O O . LEU A 1 182 ? -2.533 -3.041 1.898 1.00 92.69 182 LEU A O 1
ATOM 1438 N N . THR A 1 183 ? -4.263 -1.987 0.922 1.00 90.81 183 THR A N 1
ATOM 1439 C CA . THR A 1 183 ? -4.036 -2.589 -0.381 1.00 90.81 183 THR A CA 1
ATOM 1440 C C . THR A 1 183 ? -4.761 -1.800 -1.471 1.00 90.81 183 THR A C 1
ATOM 1442 O O . THR A 1 183 ? -5.882 -1.330 -1.267 1.00 90.81 183 THR A O 1
ATOM 1445 N N . SER A 1 184 ? -4.101 -1.614 -2.610 1.00 89.12 184 SER A N 1
ATOM 1446 C CA . SER A 1 184 ? -4.595 -0.853 -3.761 1.00 89.12 184 SER A CA 1
ATOM 1447 C C . SER A 1 184 ? -4.462 -1.729 -5.001 1.00 89.12 184 SER A C 1
ATOM 1449 O O . SER A 1 184 ? -3.400 -2.297 -5.228 1.00 89.12 184 SER A O 1
ATOM 1451 N N . GLU A 1 185 ? -5.542 -1.897 -5.767 1.00 84.12 185 GLU A N 1
ATOM 1452 C CA . GLU A 1 185 ? -5.550 -2.678 -7.019 1.00 84.12 185 GLU A CA 1
ATOM 1453 C C . GLU A 1 185 ? -5.062 -4.135 -6.911 1.00 84.12 185 GLU A C 1
ATOM 1455 O O . GLU A 1 185 ? -4.455 -4.665 -7.828 1.00 84.12 185 GLU A O 1
ATOM 1460 N N . THR A 1 186 ? -5.361 -4.842 -5.819 1.00 86.19 186 THR A N 1
ATOM 1461 C CA . THR A 1 186 ? -4.935 -6.247 -5.628 1.00 86.19 186 THR A CA 1
ATOM 1462 C C . THR A 1 186 ? -6.020 -7.306 -5.836 1.00 86.19 186 THR A C 1
ATOM 1464 O O . THR A 1 186 ? -5.714 -8.497 -5.822 1.00 86.19 186 THR A O 1
ATOM 1467 N N . ILE A 1 187 ? -7.284 -6.918 -6.059 1.00 85.19 187 ILE A N 1
ATOM 1468 C CA . ILE A 1 187 ? -8.396 -7.874 -6.264 1.00 85.19 187 ILE A CA 1
ATOM 1469 C C . ILE A 1 187 ? -8.754 -8.091 -7.741 1.00 85.19 187 ILE A C 1
ATOM 1471 O O . ILE A 1 187 ? -9.776 -8.704 -8.039 1.00 85.19 187 ILE A O 1
ATOM 1475 N N . TYR A 1 188 ? -7.936 -7.621 -8.684 1.00 78.62 188 TYR A N 1
ATOM 1476 C CA . TYR A 1 188 ? -8.199 -7.799 -10.118 1.00 78.62 188 TYR A CA 1
ATOM 1477 C C . TYR A 1 188 ? -8.203 -9.278 -10.551 1.00 78.62 188 TYR A C 1
ATOM 1479 O O . TYR A 1 188 ? -8.824 -9.618 -11.554 1.00 78.62 188 TYR A O 1
ATOM 1487 N N . ASN A 1 189 ? -7.532 -10.157 -9.796 1.00 80.56 189 ASN A N 1
ATOM 1488 C CA . ASN A 1 189 ? -7.481 -11.595 -10.044 1.00 80.56 189 ASN A CA 1
ATOM 1489 C C . ASN A 1 189 ? -8.315 -12.369 -8.998 1.00 80.56 189 ASN A C 1
ATOM 1491 O O . ASN A 1 189 ? -7.868 -12.501 -7.851 1.00 80.56 189 ASN A O 1
ATOM 1495 N N . PRO A 1 190 ? -9.479 -12.939 -9.375 1.00 80.62 190 PRO A N 1
ATOM 1496 C CA . PRO A 1 190 ? -10.332 -13.724 -8.477 1.00 80.62 190 PRO A CA 1
ATOM 1497 C C . PRO A 1 190 ? -9.620 -14.896 -7.794 1.00 80.62 190 PRO A C 1
ATOM 1499 O O . PRO A 1 190 ? -9.892 -15.199 -6.633 1.00 80.62 190 PRO A O 1
ATOM 1502 N N . ASN A 1 191 ? -8.626 -15.500 -8.454 1.00 82.00 191 ASN A N 1
ATOM 1503 C CA . ASN A 1 191 ? -7.862 -16.626 -7.903 1.00 82.00 191 ASN A CA 1
ATOM 1504 C C . ASN A 1 191 ? -7.017 -16.242 -6.673 1.00 82.00 191 ASN A C 1
ATOM 1506 O O . ASN A 1 191 ? -6.544 -17.112 -5.937 1.00 82.00 191 ASN A O 1
ATOM 1510 N N . CYS A 1 192 ? -6.809 -14.944 -6.439 1.00 81.94 192 CYS A N 1
ATOM 1511 C CA . CYS A 1 192 ? -6.075 -14.427 -5.287 1.00 81.94 192 CYS A CA 1
ATOM 1512 C C . CYS A 1 192 ? -6.992 -13.965 -4.145 1.00 81.94 192 CYS A C 1
ATOM 1514 O O . CYS A 1 192 ? -6.487 -13.687 -3.056 1.00 81.94 192 CYS A O 1
ATOM 1516 N N . HIS A 1 193 ? -8.315 -13.908 -4.345 1.00 86.88 193 HIS A N 1
ATOM 1517 C CA . HIS A 1 193 ? -9.256 -13.344 -3.367 1.00 86.88 193 HIS A CA 1
ATOM 1518 C C . HIS A 1 193 ? -9.224 -14.082 -2.028 1.00 86.88 193 HIS A C 1
ATOM 1520 O O . HIS A 1 193 ? -9.063 -13.447 -0.988 1.00 86.88 193 HIS A O 1
ATOM 1526 N N . GLU A 1 194 ? -9.297 -15.416 -2.036 1.00 87.56 194 GLU A N 1
ATOM 1527 C CA . GLU A 1 194 ? -9.233 -16.209 -0.800 1.00 87.56 194 GLU A CA 1
ATOM 1528 C C . GLU A 1 194 ? -7.891 -16.050 -0.083 1.00 87.56 194 GLU A C 1
ATOM 1530 O O . GLU A 1 194 ? -7.844 -15.933 1.140 1.00 87.56 194 GLU A O 1
ATOM 1535 N N . LYS A 1 195 ? -6.784 -16.001 -0.834 1.00 86.81 195 LYS A N 1
ATOM 1536 C CA . LYS A 1 195 ? -5.441 -15.802 -0.268 1.00 86.81 195 LYS A CA 1
ATOM 1537 C C . LYS A 1 195 ? -5.332 -14.436 0.408 1.00 86.81 195 LYS A C 1
ATOM 1539 O O . LYS A 1 195 ? -4.833 -14.356 1.530 1.00 86.81 195 LYS A O 1
ATOM 1544 N N . LEU A 1 196 ? -5.828 -13.384 -0.245 1.00 87.00 196 LEU A N 1
ATOM 1545 C CA . LEU A 1 196 ? -5.852 -12.029 0.302 1.00 87.00 196 LEU A CA 1
ATOM 1546 C C . LEU A 1 196 ? -6.748 -11.942 1.542 1.00 87.00 196 LEU A C 1
ATOM 1548 O O . LEU A 1 196 ? -6.332 -11.389 2.560 1.00 87.00 196 LEU A O 1
ATOM 1552 N N . LEU A 1 197 ? -7.946 -12.530 1.497 1.00 88.31 197 LEU A N 1
ATOM 1553 C CA . LEU A 1 197 ? -8.857 -12.553 2.639 1.00 88.31 197 LEU A CA 1
ATOM 1554 C C . LEU A 1 197 ? -8.245 -13.295 3.830 1.00 88.31 197 LEU A C 1
ATOM 1556 O O . LEU A 1 197 ? -8.246 -12.769 4.941 1.00 88.31 197 LEU A O 1
ATOM 1560 N N . ASN A 1 198 ? -7.642 -14.460 3.592 1.00 87.81 198 ASN A N 1
ATOM 1561 C CA . ASN A 1 198 ? -6.929 -15.222 4.614 1.00 87.81 198 ASN A CA 1
ATOM 1562 C C . ASN A 1 198 ? -5.738 -14.453 5.190 1.00 87.81 198 ASN A C 1
ATOM 1564 O O . ASN A 1 198 ? -5.472 -14.539 6.388 1.00 87.81 198 ASN A O 1
ATOM 1568 N N . LEU A 1 199 ? -5.009 -13.694 4.371 1.00 87.38 199 LEU A N 1
ATOM 1569 C CA . LEU A 1 199 ? -3.944 -12.825 4.864 1.00 87.38 199 LEU A CA 1
ATOM 1570 C C . LEU A 1 199 ? -4.518 -11.752 5.788 1.00 87.38 199 LEU A C 1
ATOM 1572 O O . LEU A 1 199 ? -3.989 -11.565 6.883 1.00 87.38 199 LEU A O 1
ATOM 1576 N N . MET A 1 200 ? -5.603 -11.083 5.392 1.00 87.88 200 MET A N 1
ATOM 1577 C CA . MET A 1 200 ? -6.219 -10.040 6.213 1.00 87.88 200 MET A CA 1
ATOM 1578 C C . MET A 1 200 ? -6.729 -10.593 7.544 1.00 87.88 200 MET A C 1
ATOM 1580 O O . MET A 1 200 ? -6.357 -10.081 8.597 1.00 87.88 200 MET A O 1
ATOM 1584 N N . THR A 1 201 ? -7.510 -11.673 7.534 1.00 87.75 201 THR A N 1
ATOM 1585 C CA . THR A 1 201 ? -8.072 -12.264 8.763 1.00 87.75 201 THR A CA 1
ATOM 1586 C C . THR A 1 201 ? -6.980 -12.765 9.709 1.00 87.75 201 THR A C 1
ATOM 1588 O O . THR A 1 201 ? -7.031 -12.529 10.919 1.00 87.75 201 THR A O 1
ATOM 1591 N N . ASN A 1 202 ? -5.927 -13.386 9.172 1.00 86.69 202 ASN A N 1
ATOM 1592 C CA . ASN A 1 202 ? -4.823 -13.893 9.984 1.00 86.69 202 ASN A CA 1
ATOM 1593 C C . ASN A 1 202 ? -3.837 -12.810 10.424 1.00 86.69 202 ASN A C 1
ATOM 1595 O O . ASN A 1 202 ? -3.143 -13.020 11.417 1.00 86.69 202 ASN A O 1
ATOM 1599 N N . SER A 1 203 ? -3.808 -11.645 9.776 1.00 85.88 203 SER A N 1
ATOM 1600 C CA . SER A 1 203 ? -2.832 -10.586 10.075 1.00 85.88 203 SER A CA 1
ATOM 1601 C C . SER A 1 203 ? -3.440 -9.366 10.765 1.00 85.88 203 SER A C 1
ATOM 1603 O O . SER A 1 203 ? -2.693 -8.583 11.332 1.00 85.88 203 SER A O 1
ATOM 1605 N N . LEU A 1 204 ? -4.763 -9.196 10.810 1.00 83.88 204 LEU A N 1
ATOM 1606 C CA . LEU A 1 204 ? -5.408 -8.114 11.566 1.00 83.88 204 LEU A CA 1
ATOM 1607 C C . LEU A 1 204 ? -5.395 -8.388 13.077 1.00 83.88 204 LEU A C 1
ATOM 1609 O O . LEU A 1 204 ? -5.640 -9.518 13.525 1.00 83.88 204 LEU A O 1
ATOM 1613 N N . LYS A 1 205 ? -5.122 -7.348 13.876 1.00 80.81 205 LYS A N 1
ATOM 1614 C CA . LYS A 1 205 ? -5.466 -7.334 15.308 1.00 80.81 205 LYS A CA 1
ATOM 1615 C C . LYS A 1 205 ? -6.991 -7.349 15.482 1.00 80.81 205 LYS A C 1
ATOM 1617 O O . LYS A 1 205 ? -7.737 -7.006 14.568 1.00 80.81 205 LYS A O 1
ATOM 1622 N N . GLN A 1 206 ? -7.450 -7.713 16.677 1.00 59.97 206 GLN A N 1
ATOM 1623 C CA . GLN A 1 206 ? -8.844 -7.496 17.066 1.00 59.97 206 GLN A CA 1
ATOM 1624 C C . GLN A 1 206 ? -9.159 -5.986 16.977 1.00 59.97 206 GLN A C 1
ATOM 1626 O O . GLN A 1 206 ? -8.331 -5.177 17.392 1.00 59.97 206 GLN A O 1
ATOM 1631 N N . ASP A 1 207 ? -10.298 -5.623 16.378 1.00 53.25 207 ASP A N 1
ATOM 1632 C CA . ASP A 1 207 ? -10.748 -4.239 16.113 1.00 53.25 207 ASP A CA 1
ATOM 1633 C C . ASP A 1 207 ? -9.901 -3.408 15.116 1.00 53.25 207 ASP A C 1
ATOM 1635 O O . ASP A 1 207 ? -9.926 -2.174 15.129 1.00 53.25 207 ASP A O 1
ATOM 1639 N N . ALA A 1 208 ? -9.167 -4.069 14.215 1.00 50.62 208 ALA A N 1
ATOM 1640 C CA . ALA A 1 208 ? -8.385 -3.427 13.153 1.00 50.62 208 ALA A CA 1
ATOM 1641 C C . ALA A 1 208 ? -9.204 -3.146 11.871 1.00 50.62 208 ALA A C 1
ATOM 1643 O O . ALA A 1 208 ? -10.281 -3.707 11.661 1.00 50.62 208 ALA A O 1
ATOM 1644 N N . LYS A 1 209 ? -8.689 -2.271 10.994 1.00 58.00 209 LYS A N 1
ATOM 1645 C CA . LYS A 1 209 ? -9.355 -1.874 9.737 1.00 58.00 209 LYS A CA 1
ATOM 1646 C C . LYS A 1 209 ? -8.561 -2.301 8.501 1.00 58.00 209 LYS A C 1
ATOM 1648 O O . LYS A 1 209 ? -7.345 -2.115 8.453 1.00 58.00 209 LYS A O 1
ATOM 1653 N N . SER A 1 210 ? -9.276 -2.753 7.473 1.00 57.28 210 SER A N 1
ATOM 1654 C CA . SER A 1 210 ? -8.754 -2.936 6.114 1.00 57.28 210 SER A CA 1
ATOM 1655 C C . SER A 1 210 ? -9.405 -1.935 5.167 1.00 57.28 210 SER A C 1
ATOM 1657 O O . SER A 1 210 ? -10.622 -1.758 5.215 1.00 57.28 210 SER A O 1
ATOM 1659 N N . HIS A 1 211 ? -8.612 -1.297 4.307 1.00 59.03 211 HIS A N 1
ATOM 1660 C CA . HIS A 1 211 ? -9.116 -0.405 3.259 1.00 59.03 211 HIS A CA 1
ATOM 1661 C C . HIS A 1 211 ? -8.645 -0.890 1.889 1.00 59.03 211 HIS A C 1
ATOM 1663 O O . HIS A 1 211 ? -7.470 -1.220 1.725 1.00 59.03 211 HIS A O 1
ATOM 1669 N N . TYR A 1 212 ? -9.571 -0.918 0.929 1.00 65.94 212 TYR A N 1
ATOM 1670 C CA . TYR A 1 212 ? -9.336 -1.330 -0.451 1.00 65.94 212 TYR A CA 1
ATOM 1671 C C . TYR A 1 212 ? -9.861 -0.276 -1.429 1.00 65.94 212 TYR A C 1
ATOM 1673 O O . TYR A 1 212 ? -10.982 0.206 -1.258 1.00 65.94 212 TYR A O 1
ATOM 1681 N N . PHE A 1 213 ? -9.076 0.019 -2.466 1.00 58.22 213 PHE A N 1
ATOM 1682 C CA . PHE A 1 213 ? -9.463 0.855 -3.606 1.00 58.22 213 PHE A CA 1
ATOM 1683 C C . PHE A 1 213 ? -9.131 0.116 -4.914 1.00 58.22 213 PHE A C 1
ATOM 1685 O O . PHE A 1 213 ? -8.067 -0.502 -5.023 1.00 58.22 213 PHE A O 1
ATOM 1692 N N . GLY A 1 214 ? -10.055 0.135 -5.881 1.00 60.78 214 GLY A N 1
ATOM 1693 C CA . GLY A 1 214 ? -9.973 -0.670 -7.102 1.00 60.78 214 GLY A CA 1
ATOM 1694 C C . GLY A 1 214 ? -10.980 -0.314 -8.188 1.00 60.78 214 GLY A C 1
ATOM 1695 O O . GLY A 1 214 ? -12.057 0.210 -7.900 1.00 60.78 214 GLY A O 1
ATOM 1696 N N . VAL A 1 215 ? -10.673 -0.710 -9.426 1.00 51.91 215 VAL A N 1
ATOM 1697 C CA . VAL A 1 215 ? -11.536 -0.540 -10.603 1.00 51.91 215 VAL A CA 1
ATOM 1698 C C . VAL A 1 215 ? -12.410 -1.778 -10.849 1.00 51.91 215 VAL A C 1
ATOM 1700 O O . VAL A 1 215 ? -11.984 -2.736 -11.476 1.00 51.91 215 VAL A O 1
ATOM 1703 N N . GLY A 1 216 ? -13.645 -1.768 -10.337 1.00 53.69 216 GLY A N 1
ATOM 1704 C CA . GLY A 1 216 ? -14.839 -2.488 -10.839 1.00 53.69 216 GLY A CA 1
ATOM 1705 C C . GLY A 1 216 ? -14.853 -4.022 -11.029 1.00 53.69 216 GLY A C 1
ATOM 1706 O O . GLY A 1 216 ? -15.833 -4.654 -10.644 1.00 53.69 216 GLY A O 1
ATOM 1707 N N . GLY A 1 217 ? -13.831 -4.647 -11.618 1.00 60.38 217 GLY A N 1
ATOM 1708 C CA . GLY A 1 217 ? -13.872 -6.026 -12.122 1.00 60.38 217 GLY A CA 1
ATOM 1709 C C . GLY A 1 217 ? -13.912 -7.117 -11.048 1.00 60.38 217 GLY A C 1
ATOM 1710 O O . GLY A 1 217 ? -14.511 -8.163 -11.273 1.00 60.38 217 GLY A O 1
ATOM 1711 N N . GLY A 1 218 ? -13.330 -6.869 -9.871 1.00 70.81 218 GLY A N 1
ATOM 1712 C CA . GLY A 1 218 ? -13.279 -7.837 -8.764 1.00 70.81 218 GLY A CA 1
ATOM 1713 C C . GLY A 1 218 ? -14.017 -7.403 -7.495 1.00 70.81 218 GLY A C 1
ATOM 1714 O O . GLY A 1 218 ? -14.158 -8.198 -6.570 1.00 70.81 218 GLY A O 1
ATOM 1715 N N . THR A 1 219 ? -14.508 -6.161 -7.432 1.00 80.94 219 THR A N 1
ATOM 1716 C CA . THR A 1 219 ? -15.034 -5.560 -6.195 1.00 80.94 219 THR A CA 1
ATOM 1717 C C . THR A 1 219 ? -16.269 -6.280 -5.668 1.00 80.94 219 THR A C 1
ATOM 1719 O O . THR A 1 219 ? -16.315 -6.616 -4.488 1.00 80.94 219 THR A O 1
ATOM 1722 N N . LEU A 1 220 ? -17.256 -6.562 -6.525 1.00 83.06 220 LEU A N 1
ATOM 1723 C CA . LEU A 1 220 ? -18.481 -7.254 -6.103 1.00 83.06 220 LEU A CA 1
ATOM 1724 C C . LEU A 1 220 ? -18.190 -8.685 -5.637 1.00 83.06 220 LEU A C 1
ATOM 1726 O O . LEU A 1 220 ? -18.609 -9.068 -4.552 1.00 83.06 220 LEU A O 1
ATOM 1730 N N . GLN A 1 221 ? -17.396 -9.429 -6.411 1.00 86.06 221 GLN A N 1
ATOM 1731 C CA . GLN A 1 221 ? -16.998 -10.803 -6.087 1.00 86.06 221 GLN A CA 1
ATOM 1732 C C . GLN A 1 221 ? -16.251 -10.872 -4.750 1.00 86.06 221 GLN A C 1
ATOM 1734 O O . GLN A 1 221 ? -16.532 -11.733 -3.919 1.00 86.06 221 GLN A O 1
ATOM 1739 N N . PHE A 1 222 ? -15.340 -9.926 -4.511 1.00 87.19 222 PHE A N 1
ATOM 1740 C CA . PHE A 1 222 ? -14.607 -9.852 -3.255 1.00 87.19 222 PHE A CA 1
ATOM 1741 C C . PHE A 1 222 ? -15.512 -9.472 -2.077 1.00 87.19 222 PHE A C 1
ATOM 1743 O O . PHE A 1 222 ? -15.403 -10.065 -1.006 1.00 87.19 222 PHE A O 1
ATOM 1750 N N . ILE A 1 223 ? -16.442 -8.527 -2.268 1.00 86.88 223 ILE A N 1
ATOM 1751 C CA . ILE A 1 223 ? -17.447 -8.174 -1.252 1.00 86.88 223 ILE A CA 1
ATOM 1752 C C . ILE A 1 223 ? -18.298 -9.394 -0.888 1.00 86.88 223 ILE A C 1
ATOM 1754 O O . ILE A 1 223 ? -18.534 -9.641 0.297 1.00 86.88 223 ILE A O 1
ATOM 1758 N N . ASP A 1 224 ? -18.751 -10.152 -1.883 1.00 88.50 224 ASP A N 1
ATOM 1759 C CA . ASP A 1 224 ? -19.573 -11.342 -1.673 1.00 88.50 224 ASP A CA 1
ATOM 1760 C C . ASP A 1 224 ? -18.791 -12.438 -0.944 1.00 88.50 224 ASP A C 1
ATOM 1762 O O . ASP A 1 224 ? -19.318 -13.041 -0.008 1.00 88.50 224 ASP A O 1
ATOM 1766 N N . LEU A 1 225 ? -17.511 -12.631 -1.279 1.00 88.56 225 LEU A N 1
ATOM 1767 C CA . LEU A 1 225 ? -16.626 -13.543 -0.554 1.00 88.56 225 LEU A CA 1
ATOM 1768 C C . LEU A 1 225 ? -16.474 -13.142 0.922 1.00 88.56 225 LEU A C 1
ATOM 1770 O O . LEU A 1 225 ? -16.602 -13.990 1.806 1.00 88.56 225 LEU A O 1
ATOM 1774 N N . VAL A 1 226 ? -16.235 -11.855 1.201 1.00 88.88 226 VAL A N 1
ATOM 1775 C CA . VAL A 1 226 ? -16.104 -11.339 2.575 1.00 88.88 226 VAL A CA 1
ATOM 1776 C C . VAL A 1 226 ? -17.389 -11.576 3.369 1.00 88.88 226 VAL A C 1
ATOM 1778 O O . VAL A 1 226 ? -17.329 -12.076 4.493 1.00 88.88 226 VAL A O 1
ATOM 1781 N N . LYS A 1 227 ? -18.551 -11.282 2.773 1.00 88.75 227 LYS A N 1
ATOM 1782 C CA . LYS A 1 227 ? -19.864 -11.523 3.393 1.00 88.75 227 LYS A CA 1
ATOM 1783 C C . LYS A 1 227 ? -20.139 -13.007 3.623 1.00 88.75 227 LYS A C 1
ATOM 1785 O O . LYS A 1 227 ? -20.721 -13.356 4.640 1.00 88.75 227 LYS A O 1
ATOM 1790 N N . CYS A 1 228 ? -19.730 -13.872 2.698 1.00 88.19 228 CYS A N 1
ATOM 1791 C CA . CYS A 1 228 ? -19.940 -15.313 2.808 1.00 88.19 228 CYS A CA 1
ATOM 1792 C C . CYS A 1 228 ? -19.139 -15.939 3.958 1.00 88.19 228 CYS A C 1
ATOM 1794 O O . CYS A 1 228 ? -19.602 -16.901 4.566 1.00 88.19 228 CYS A O 1
ATOM 1796 N N . GLN A 1 229 ? -17.940 -15.425 4.243 1.00 86.25 229 GLN A N 1
ATOM 1797 C CA . GLN A 1 229 ? -17.105 -15.919 5.342 1.00 86.25 229 GLN A CA 1
ATOM 1798 C C . GLN A 1 229 ? -17.600 -15.442 6.715 1.00 86.25 229 GLN A C 1
ATOM 1800 O O . GLN A 1 229 ? -17.375 -16.134 7.701 1.00 86.25 229 GLN A O 1
ATOM 1805 N N . ASP A 1 230 ? -18.266 -14.282 6.785 1.00 85.56 230 ASP A N 1
ATOM 1806 C CA . ASP A 1 230 ? -18.816 -13.692 8.021 1.00 85.56 230 ASP A CA 1
ATOM 1807 C C . ASP A 1 230 ? -17.762 -13.472 9.135 1.00 85.56 230 ASP A C 1
ATOM 1809 O O . ASP A 1 230 ? -18.043 -13.512 10.330 1.00 85.56 230 ASP A O 1
ATOM 1813 N N . ILE A 1 231 ? -16.501 -13.248 8.734 1.00 82.25 231 ILE A N 1
ATOM 1814 C CA . ILE A 1 231 ? -15.367 -12.999 9.649 1.00 82.25 231 ILE A CA 1
ATOM 1815 C C . ILE A 1 231 ? -15.064 -11.498 9.769 1.00 82.25 231 ILE A C 1
ATOM 1817 O O . ILE A 1 231 ? -14.608 -11.033 10.814 1.00 82.25 231 ILE A O 1
ATOM 1821 N N . LEU A 1 232 ? -15.279 -10.733 8.693 1.00 85.69 232 LEU A N 1
ATOM 1822 C CA . LEU A 1 232 ? -14.975 -9.303 8.616 1.00 85.69 232 LEU A CA 1
ATOM 1823 C C . LEU A 1 232 ? -16.221 -8.513 8.221 1.00 85.69 232 LEU A C 1
ATOM 1825 O O . LEU A 1 232 ? -16.956 -8.899 7.315 1.00 85.69 232 LEU A O 1
ATOM 1829 N N . ASN A 1 233 ? -16.395 -7.349 8.843 1.00 85.12 233 ASN A N 1
ATOM 1830 C CA . ASN A 1 233 ? -17.361 -6.359 8.381 1.00 85.12 233 ASN A CA 1
ATOM 1831 C C . ASN A 1 233 ? -16.788 -5.594 7.187 1.00 85.12 233 ASN A C 1
ATOM 1833 O O . ASN A 1 233 ? -15.624 -5.190 7.204 1.00 85.12 233 ASN A O 1
ATOM 1837 N N . ILE A 1 234 ? -17.623 -5.344 6.180 1.00 86.06 234 ILE A N 1
ATOM 1838 C CA . ILE A 1 234 ? -17.246 -4.590 4.984 1.00 86.06 234 ILE A CA 1
ATOM 1839 C C . ILE A 1 234 ? -18.108 -3.340 4.828 1.00 86.06 234 ILE A C 1
ATOM 1841 O O . ILE A 1 234 ? -19.326 -3.381 4.993 1.00 86.06 234 ILE A O 1
ATOM 1845 N N . GLN A 1 235 ? -17.463 -2.222 4.502 1.00 87.75 235 GLN A N 1
ATOM 1846 C CA . GLN A 1 235 ? -18.114 -0.942 4.256 1.00 87.75 235 GLN A CA 1
ATOM 1847 C C . GLN A 1 235 ? -17.431 -0.241 3.081 1.00 87.75 235 GLN A C 1
ATOM 1849 O O . GLN A 1 235 ? -16.211 -0.096 3.064 1.00 87.75 235 GLN A O 1
ATOM 1854 N N . THR A 1 236 ? -18.225 0.244 2.130 1.00 86.56 236 THR A N 1
ATOM 1855 C CA . THR A 1 236 ? -17.750 1.163 1.091 1.00 86.56 236 THR A CA 1
ATOM 1856 C C . THR A 1 236 ? -17.629 2.564 1.684 1.00 86.56 236 THR A C 1
ATOM 1858 O O . THR A 1 236 ? -18.605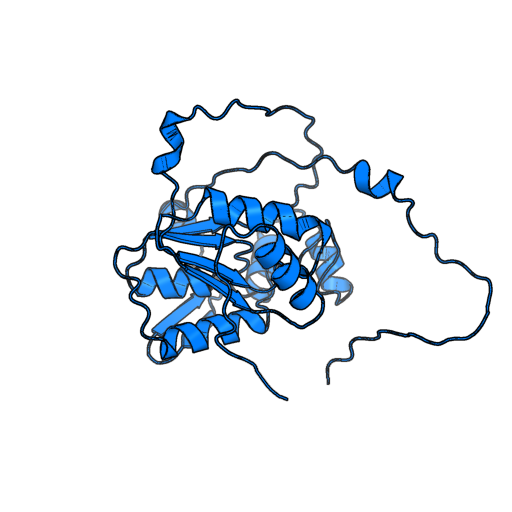 3.098 2.211 1.00 86.56 236 THR A O 1
ATOM 1861 N N . THR A 1 237 ? -16.433 3.152 1.632 1.00 84.38 237 THR A N 1
ATOM 1862 C CA . THR A 1 237 ? -16.142 4.469 2.230 1.00 84.38 237 THR A CA 1
ATOM 1863 C C . THR A 1 237 ? -16.120 5.601 1.210 1.00 84.38 237 THR A C 1
ATOM 1865 O O . THR A 1 237 ? -16.480 6.726 1.546 1.00 84.38 237 THR A O 1
ATOM 1868 N N . VAL A 1 238 ? -15.721 5.310 -0.027 1.00 82.94 238 VAL A N 1
ATOM 1869 C CA . VAL A 1 238 ? -15.662 6.256 -1.144 1.00 82.94 238 VAL A CA 1
ATOM 1870 C C . VAL A 1 238 ? -16.182 5.556 -2.394 1.00 82.94 238 VAL A C 1
ATOM 1872 O O . VAL A 1 238 ? -15.989 4.355 -2.582 1.00 82.94 238 VAL A O 1
ATOM 1875 N N . THR A 1 239 ? -16.873 6.299 -3.249 1.00 80.38 239 THR A N 1
ATOM 1876 C CA . THR A 1 239 ? -17.251 5.853 -4.589 1.00 80.38 239 THR A CA 1
ATOM 1877 C C . THR A 1 239 ? -17.046 7.029 -5.524 1.00 80.38 239 THR A C 1
ATOM 1879 O O . THR A 1 239 ? -17.694 8.061 -5.359 1.00 80.38 239 THR A O 1
ATOM 1882 N N . ASN A 1 240 ? -16.134 6.877 -6.479 1.00 70.69 240 ASN A N 1
ATOM 1883 C CA . ASN A 1 240 ? -15.952 7.857 -7.536 1.00 70.69 240 ASN A CA 1
ATOM 1884 C C . ASN A 1 240 ? -17.030 7.585 -8.587 1.00 70.69 240 ASN A C 1
ATOM 1886 O O . ASN A 1 240 ? -17.006 6.556 -9.259 1.00 70.69 240 ASN A O 1
ATOM 1890 N N . THR A 1 241 ? -18.027 8.459 -8.664 1.00 63.25 241 THR A N 1
ATOM 1891 C CA . THR A 1 241 ? -18.948 8.487 -9.801 1.00 63.25 241 THR A CA 1
ATOM 1892 C C . THR A 1 241 ? -18.306 9.350 -10.877 1.00 63.25 241 THR A C 1
ATOM 1894 O O . THR A 1 241 ? -18.033 10.520 -10.602 1.00 63.25 241 THR A O 1
ATOM 1897 N N . GLU A 1 242 ? -18.026 8.766 -12.045 1.00 52.22 242 GLU A N 1
ATOM 1898 C CA . GLU A 1 242 ? -17.656 9.524 -13.252 1.00 52.22 242 GLU A CA 1
ATOM 1899 C C . GLU A 1 242 ? -18.693 10.606 -13.592 1.00 52.22 242 GLU A C 1
ATOM 1901 O O . GLU A 1 242 ? -19.905 10.374 -13.351 1.00 52.22 242 GLU A O 1
#

Organism: Homarus americanus (NCBI:txid6706)

Radius of gyration: 19.77 Å; chains: 1; bounding box: 44×47×56 Å